Protein AF-B4GJB5-F1 (afdb_monomer)

Foldseek 3Di:
DDDDDDDQLVRDDCVVQPDVQNVVVNVCNVVDDVLWKDKDKDKDWDWDFDDDDDPDPIDIDIDIDMDMDIGTDDPVVNVVVVVVCCVVPVPPPCPVCPQEAEEEEEEEALVVVVDPCLLVQLLVLVCVVCVVQVHRCCPPPVPVNVLSVCVSVVVDSDDAKDWDFDQRPVVRHTHIYIYHYDYPPPDDPPPPDPPDTRYHYHYAHSSDPCRVVSVVVVVVVVVPDDDD

pLDDT: mean 73.67, std 15.98, range [34.19, 92.06]

InterPro domains:
  IPR038825 Apical junction component [PTHR21517] (3-200)
  IPR058586 Apical junction molecule ajm1, alpha/beta domain [PF26649] (4-51)
  IPR060583 Apical junction component 1, C-terminal domain [PF27982] (104-207)

Structure (mmCIF, N/CA/C/O backbone):
data_AF-B4GJB5-F1
#
_entry.id   AF-B4GJB5-F1
#
loop_
_atom_site.group_PDB
_atom_site.id
_atom_site.type_symbol
_atom_site.label_atom_id
_atom_site.label_alt_id
_atom_site.label_comp_id
_atom_site.label_asym_id
_atom_site.label_entity_id
_atom_site.label_seq_id
_atom_site.pdbx_PDB_ins_code
_atom_site.Cartn_x
_atom_site.Cartn_y
_atom_site.Cartn_z
_atom_site.occupancy
_atom_site.B_iso_or_equiv
_atom_site.auth_seq_id
_atom_site.auth_comp_id
_atom_site.auth_asym_id
_atom_site.auth_atom_id
_atom_site.pdbx_PDB_model_num
ATOM 1 N N . MET A 1 1 ? 13.549 -12.032 -24.744 1.00 45.88 1 MET A N 1
ATOM 2 C CA . MET A 1 1 ? 12.388 -11.566 -25.535 1.00 45.88 1 MET A CA 1
ATOM 3 C C . MET A 1 1 ? 11.584 -10.628 -24.651 1.00 45.88 1 MET A C 1
ATOM 5 O O . MET A 1 1 ? 11.277 -11.032 -23.544 1.00 45.88 1 MET A O 1
ATOM 9 N N . GLY A 1 2 ? 11.350 -9.400 -25.132 1.00 59.06 2 GLY A N 1
ATOM 10 C CA . GLY A 1 2 ? 10.555 -8.295 -24.560 1.00 59.06 2 GLY A CA 1
ATOM 11 C C . GLY A 1 2 ? 10.033 -8.418 -23.128 1.00 59.06 2 GLY A C 1
ATOM 12 O O . GLY A 1 2 ? 8.858 -8.713 -22.940 1.00 59.06 2 GLY A O 1
ATOM 13 N N . GLU A 1 3 ? 10.876 -8.130 -22.139 1.00 65.50 3 GLU A N 1
ATOM 14 C CA . GLU A 1 3 ? 10.430 -7.920 -20.760 1.00 65.50 3 GLU A CA 1
ATOM 15 C C . GLU A 1 3 ? 9.939 -6.475 -20.607 1.00 65.50 3 GLU A C 1
ATOM 17 O O . GLU A 1 3 ? 10.595 -5.537 -21.065 1.00 65.50 3 GLU A O 1
ATOM 22 N N . ALA A 1 4 ? 8.759 -6.292 -20.015 1.00 73.31 4 ALA A N 1
ATOM 23 C CA . ALA A 1 4 ? 8.221 -4.964 -19.756 1.00 73.31 4 ALA A CA 1
ATOM 24 C C . ALA A 1 4 ? 8.960 -4.341 -18.565 1.00 73.31 4 ALA A C 1
ATOM 26 O O . ALA A 1 4 ? 8.890 -4.860 -17.453 1.00 73.31 4 ALA A O 1
ATOM 27 N N . SER A 1 5 ? 9.643 -3.221 -18.793 1.00 78.25 5 SER A N 1
ATOM 28 C CA . SER A 1 5 ? 10.306 -2.451 -17.744 1.00 78.25 5 SER A CA 1
ATOM 29 C C . SER A 1 5 ? 9.554 -1.150 -17.465 1.00 78.25 5 SER A C 1
ATOM 31 O O . SER A 1 5 ? 9.039 -0.491 -18.370 1.00 78.25 5 SER A O 1
ATOM 33 N N . TYR A 1 6 ? 9.481 -0.781 -16.187 1.00 81.88 6 TYR A N 1
ATOM 34 C CA . TYR A 1 6 ? 8.919 0.493 -15.750 1.00 81.88 6 TYR A CA 1
ATOM 35 C C . TYR A 1 6 ? 10.065 1.444 -15.428 1.00 81.88 6 TYR A C 1
ATOM 37 O O . TYR A 1 6 ? 10.924 1.131 -14.608 1.00 81.88 6 TYR A O 1
ATOM 45 N N . VAL A 1 7 ? 10.069 2.603 -16.077 1.00 80.38 7 VAL A N 1
ATOM 46 C CA . VAL A 1 7 ? 11.123 3.613 -15.949 1.00 80.38 7 VAL A CA 1
ATOM 47 C C . VAL A 1 7 ? 10.469 4.929 -15.556 1.00 80.38 7 VAL A C 1
ATOM 49 O O . VAL A 1 7 ? 9.401 5.274 -16.071 1.00 80.38 7 VAL A O 1
ATOM 52 N N . ARG A 1 8 ? 11.072 5.670 -14.620 1.00 81.56 8 ARG A N 1
ATOM 53 C CA . ARG A 1 8 ? 10.575 7.008 -14.292 1.00 81.56 8 ARG A CA 1
ATOM 54 C C . ARG A 1 8 ? 10.970 7.956 -15.418 1.00 81.56 8 ARG A C 1
ATOM 56 O O . ARG A 1 8 ? 12.064 7.861 -15.957 1.00 81.56 8 ARG A O 1
ATOM 63 N N . TRP A 1 9 ? 10.114 8.920 -15.738 1.00 76.19 9 TRP A N 1
ATOM 64 C CA . TRP A 1 9 ? 10.410 9.879 -16.806 1.00 76.19 9 TRP A CA 1
ATOM 65 C C . TRP A 1 9 ? 11.739 10.661 -16.638 1.00 76.19 9 TRP A C 1
ATOM 67 O O . TRP A 1 9 ? 12.340 10.955 -17.668 1.00 76.19 9 TRP A O 1
ATOM 77 N N . PRO A 1 10 ? 12.256 10.967 -15.421 1.00 79.81 10 PRO A N 1
ATOM 78 C CA . PRO A 1 10 ? 13.573 11.598 -15.269 1.00 79.81 10 PRO A CA 1
ATOM 79 C C . PRO A 1 10 ? 14.741 10.685 -15.658 1.00 79.81 10 PRO A C 1
ATOM 81 O O . PRO A 1 10 ? 15.824 11.180 -15.946 1.00 79.81 10 PRO A O 1
ATOM 84 N N . ASP A 1 11 ? 14.514 9.371 -15.675 1.00 82.81 11 ASP A N 1
ATOM 85 C CA . ASP A 1 11 ? 15.523 8.356 -15.982 1.00 82.81 11 ASP A CA 1
ATOM 86 C C . ASP A 1 11 ? 15.547 8.010 -17.487 1.00 82.81 11 ASP A C 1
ATOM 88 O O . ASP A 1 11 ? 16.294 7.134 -17.922 1.00 82.81 11 ASP A O 1
ATOM 92 N N . LEU A 1 12 ? 14.723 8.680 -18.307 1.00 79.25 12 LEU A N 1
ATOM 93 C CA . LEU A 1 12 ? 14.733 8.525 -19.761 1.00 79.25 12 LEU A CA 1
ATOM 94 C C . LEU A 1 12 ? 16.043 9.069 -20.336 1.00 79.25 12 LEU A C 1
ATOM 96 O O . LEU A 1 12 ? 16.414 10.209 -20.071 1.00 79.25 12 LEU A O 1
ATOM 100 N N . MET A 1 13 ? 16.716 8.277 -21.171 1.00 79.31 13 MET A N 1
ATOM 101 C CA . MET A 1 13 ? 18.002 8.643 -21.765 1.00 79.31 13 MET A CA 1
ATOM 102 C C . MET A 1 13 ? 17.812 9.254 -23.167 1.00 79.31 13 MET A C 1
ATOM 104 O O . MET A 1 13 ? 17.554 8.520 -24.123 1.00 79.31 13 MET A O 1
ATOM 108 N N . PRO A 1 14 ? 17.994 10.580 -23.355 1.00 76.38 14 PRO A N 1
ATOM 109 C CA . PRO A 1 14 ? 17.770 11.231 -24.652 1.00 76.38 14 PRO A CA 1
ATOM 110 C C . PRO A 1 14 ? 18.690 10.699 -25.757 1.00 76.38 14 PRO A C 1
ATOM 112 O O . PRO A 1 14 ? 18.296 10.636 -26.921 1.00 76.38 14 PRO A O 1
ATOM 115 N N . ALA A 1 15 ? 19.911 10.299 -25.382 1.00 75.00 15 ALA A N 1
ATOM 116 C CA . ALA A 1 15 ? 20.924 9.774 -26.294 1.00 75.00 15 ALA A CA 1
ATOM 117 C C . ALA A 1 15 ? 20.510 8.447 -26.955 1.00 75.00 15 ALA A C 1
ATOM 119 O O . ALA A 1 15 ? 20.916 8.178 -28.081 1.00 75.00 15 ALA A O 1
ATOM 120 N N . GLU A 1 16 ? 19.684 7.642 -26.283 1.00 74.75 16 GLU A N 1
ATOM 121 C CA . GLU A 1 16 ? 19.212 6.353 -26.804 1.00 74.75 16 GLU A CA 1
ATOM 122 C C . GLU A 1 16 ? 17.897 6.483 -27.584 1.00 74.75 16 GLU A C 1
ATOM 124 O O . GLU A 1 16 ? 17.607 5.682 -28.468 1.00 74.75 16 GLU A O 1
ATOM 129 N N . MET A 1 17 ? 17.091 7.498 -27.264 1.00 75.31 17 MET A N 1
ATOM 130 C CA . MET A 1 17 ? 15.732 7.661 -27.790 1.00 75.31 17 MET A CA 1
ATOM 131 C C . MET A 1 17 ? 15.647 8.577 -29.014 1.00 75.31 17 MET A C 1
ATOM 133 O O . MET A 1 17 ? 14.694 8.481 -29.788 1.00 75.31 17 MET A O 1
ATOM 137 N N . GLY A 1 18 ? 16.622 9.472 -29.179 1.00 80.75 18 GLY A N 1
ATOM 138 C CA . GLY A 1 18 ? 16.557 10.569 -30.139 1.00 80.75 18 GLY A CA 1
ATOM 139 C C . GLY A 1 18 ? 15.766 11.769 -29.603 1.00 80.75 18 GLY A C 1
ATOM 140 O O . GLY A 1 18 ? 14.824 11.635 -28.820 1.00 80.75 18 GLY A O 1
ATOM 141 N N . LEU A 1 19 ? 16.160 12.971 -30.033 1.00 80.38 19 LEU A N 1
ATOM 142 C CA . LEU A 1 19 ? 15.690 14.241 -29.462 1.00 80.38 19 LEU A CA 1
ATOM 143 C C . LEU A 1 19 ? 14.183 14.482 -29.651 1.00 80.38 19 LEU A C 1
ATOM 145 O O . LEU A 1 19 ? 13.518 14.984 -28.743 1.00 80.38 19 LEU A O 1
ATOM 149 N N . GLU A 1 20 ? 13.647 14.124 -30.819 1.00 82.38 20 GLU A N 1
ATOM 150 C CA . GLU A 1 20 ? 12.232 14.319 -31.162 1.00 82.38 20 GLU A CA 1
ATOM 151 C C . GLU A 1 20 ? 11.322 13.448 -30.292 1.00 82.38 20 GLU A C 1
ATOM 153 O O . GLU A 1 20 ? 10.408 13.952 -29.638 1.00 82.38 20 GLU A O 1
ATOM 158 N N . LEU A 1 21 ? 11.627 12.150 -30.214 1.00 82.81 21 LEU A N 1
ATOM 159 C CA . LEU A 1 21 ? 10.844 11.196 -29.437 1.00 82.81 21 LEU A CA 1
ATOM 160 C C . LEU A 1 21 ? 10.991 11.425 -27.931 1.00 82.81 21 LEU A C 1
ATOM 162 O O . LEU A 1 21 ? 10.017 11.289 -27.195 1.0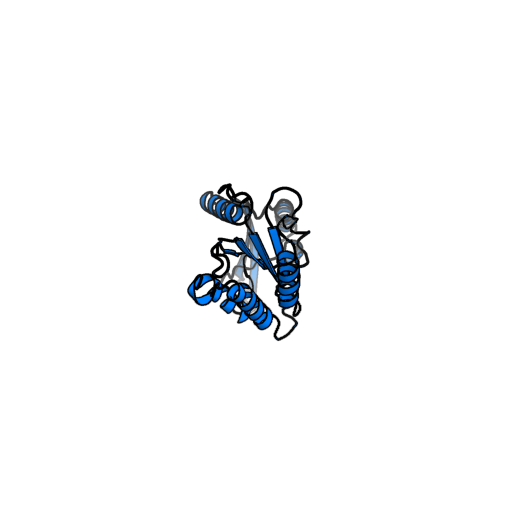0 82.81 21 LEU A O 1
ATOM 166 N N . TYR A 1 22 ? 12.185 11.812 -27.473 1.00 84.38 22 TYR A N 1
ATOM 167 C CA . TYR A 1 22 ? 12.403 12.214 -26.086 1.00 84.38 22 TYR A CA 1
ATOM 168 C C . TYR A 1 22 ? 11.530 13.418 -25.717 1.00 84.38 22 TYR A C 1
ATOM 170 O O . TYR A 1 22 ? 10.857 13.397 -24.691 1.00 84.38 22 TYR A O 1
ATOM 178 N N . SER A 1 23 ? 11.486 14.443 -26.572 1.00 84.44 23 SER A N 1
ATOM 179 C CA . SER A 1 23 ? 10.694 15.655 -26.334 1.00 84.44 23 SER A CA 1
ATOM 180 C C . SER A 1 23 ? 9.188 15.369 -26.332 1.00 84.44 23 SER A C 1
ATOM 182 O O . SER A 1 23 ? 8.458 15.878 -25.478 1.00 84.44 23 SER A O 1
ATOM 184 N N . GLU A 1 24 ? 8.714 14.517 -27.247 1.00 85.88 24 GLU A N 1
ATOM 185 C CA . GLU A 1 24 ? 7.321 14.063 -27.284 1.00 85.88 24 GLU A CA 1
ATOM 186 C C . GLU A 1 24 ? 6.960 13.244 -26.036 1.00 85.88 24 GLU A C 1
ATOM 188 O O . GLU A 1 24 ? 5.968 13.541 -25.365 1.00 85.88 24 GLU A O 1
ATOM 193 N N . LEU A 1 25 ? 7.785 12.258 -25.672 1.00 85.44 25 LEU A N 1
ATOM 194 C CA . LEU A 1 25 ? 7.539 11.419 -24.502 1.00 85.44 25 LEU A CA 1
ATOM 195 C C . LEU A 1 25 ? 7.617 12.221 -23.202 1.00 85.44 25 LEU A C 1
ATOM 197 O O . LEU A 1 25 ? 6.791 12.008 -22.315 1.00 85.44 25 LEU A O 1
ATOM 201 N N . LEU A 1 26 ? 8.552 13.166 -23.091 1.00 85.88 26 LEU A N 1
ATOM 202 C CA . LEU A 1 26 ? 8.678 14.052 -21.937 1.00 85.88 26 LEU A CA 1
ATOM 203 C C . LEU A 1 26 ? 7.419 14.905 -21.769 1.00 85.88 26 LEU A C 1
ATOM 205 O O . LEU A 1 26 ? 6.852 14.941 -20.680 1.00 85.88 26 LEU A O 1
ATOM 209 N N . LYS A 1 27 ? 6.922 15.516 -22.852 1.00 85.56 27 LYS A N 1
ATOM 210 C CA . LYS A 1 27 ? 5.666 16.281 -22.838 1.00 85.56 27 LYS A CA 1
ATOM 211 C C . LYS A 1 27 ? 4.470 15.418 -22.428 1.00 85.56 27 LYS A C 1
ATOM 213 O O . LYS A 1 27 ? 3.636 15.833 -21.628 1.00 85.56 27 LYS A O 1
ATOM 218 N N . LEU A 1 28 ? 4.374 14.201 -22.960 1.00 84.62 28 LEU A N 1
ATOM 219 C CA . LEU A 1 28 ? 3.303 13.279 -22.585 1.00 84.62 28 LEU A CA 1
ATOM 220 C C . LEU A 1 28 ? 3.412 12.846 -21.116 1.00 84.62 28 LEU A C 1
ATOM 222 O O . LEU A 1 28 ? 2.380 12.691 -20.462 1.00 84.62 28 LEU A O 1
ATOM 226 N N . SER A 1 29 ? 4.637 12.679 -20.612 1.00 83.44 29 SER A N 1
ATOM 227 C CA . SER A 1 29 ? 4.937 12.264 -19.238 1.00 83.44 29 SER A CA 1
ATOM 228 C C . SER A 1 29 ? 4.646 13.361 -18.215 1.00 83.44 29 SER A C 1
ATOM 230 O O . SER A 1 29 ? 4.176 13.055 -17.124 1.00 83.44 29 SER A O 1
ATOM 232 N N . THR A 1 30 ? 4.866 14.635 -18.549 1.00 81.88 30 THR A N 1
ATOM 233 C CA . THR A 1 30 ? 4.537 15.762 -17.656 1.00 81.88 30 THR A CA 1
ATOM 234 C C . THR A 1 30 ? 3.032 16.027 -17.579 1.00 81.88 30 THR A C 1
ATOM 236 O O . THR A 1 30 ? 2.528 16.423 -16.533 1.00 81.88 30 THR A O 1
ATOM 239 N N . GLU A 1 31 ? 2.284 15.739 -18.648 1.00 80.94 31 GLU A N 1
ATOM 240 C CA . GLU A 1 31 ? 0.812 15.788 -18.678 1.00 80.94 31 GLU A CA 1
ATOM 241 C C . GLU A 1 31 ? 0.147 14.456 -18.257 1.00 80.94 31 GLU A C 1
ATOM 243 O O . GLU A 1 31 ? -1.073 14.262 -18.416 1.00 80.94 31 GLU A O 1
ATOM 248 N N . TYR A 1 32 ? 0.941 13.497 -17.777 1.00 79.00 32 TYR A N 1
ATOM 249 C CA . TYR A 1 32 ? 0.488 12.145 -17.486 1.00 79.00 32 TYR A CA 1
ATOM 250 C C . TYR A 1 32 ? -0.422 12.108 -16.258 1.00 79.00 32 TYR A C 1
ATOM 252 O O . TYR A 1 32 ? -0.083 12.590 -15.181 1.00 79.00 32 TYR A O 1
ATOM 260 N N . LYS A 1 33 ? -1.592 11.484 -16.425 1.00 80.25 33 LYS A N 1
ATOM 261 C CA . LYS A 1 33 ? -2.536 11.200 -15.342 1.00 80.25 33 LYS A CA 1
ATOM 262 C C . LYS A 1 33 ? -2.662 9.681 -15.199 1.00 80.25 33 LYS A C 1
ATOM 264 O O . LYS A 1 33 ? -3.443 9.110 -15.970 1.00 80.25 33 LYS A O 1
ATOM 269 N N . PRO A 1 34 ? -1.931 9.043 -14.265 1.00 75.75 34 PRO A N 1
ATOM 270 C CA . PRO A 1 34 ? -1.896 7.580 -14.128 1.00 75.75 34 PRO A CA 1
ATOM 271 C C . PRO A 1 34 ? -3.280 6.973 -13.872 1.00 75.75 34 PRO A C 1
ATOM 273 O O . PRO A 1 34 ? -3.574 5.884 -14.340 1.00 75.75 34 PRO A O 1
ATOM 276 N N . GLU A 1 35 ? -4.156 7.744 -13.232 1.00 72.94 35 GLU A N 1
ATOM 277 C CA . GLU A 1 35 ? -5.572 7.452 -12.979 1.00 72.94 35 GLU A CA 1
ATOM 278 C C . GLU A 1 35 ? -6.401 7.175 -14.249 1.00 72.94 35 GLU A C 1
ATOM 280 O O . GLU A 1 35 ? -7.459 6.565 -14.192 1.00 72.94 35 GLU A O 1
ATOM 285 N N . SER A 1 36 ? -5.973 7.679 -15.413 1.00 75.25 36 SER A N 1
ATOM 286 C CA . SER A 1 36 ? -6.829 7.730 -16.614 1.00 75.25 36 SER A CA 1
ATOM 287 C C . SER A 1 36 ? -6.151 7.296 -17.908 1.00 75.25 36 SER A C 1
ATOM 289 O O . SER A 1 36 ? -6.817 7.056 -18.923 1.00 75.25 36 SER A O 1
ATOM 291 N N . LYS A 1 37 ? -4.820 7.253 -17.913 1.00 80.69 37 LYS A N 1
ATOM 292 C CA . LYS A 1 37 ? -4.008 7.084 -19.112 1.00 80.69 37 LYS A CA 1
ATOM 293 C C . LYS A 1 37 ? -2.847 6.154 -18.805 1.00 80.69 37 LYS A C 1
ATOM 295 O O . LYS A 1 37 ? -2.314 6.189 -17.707 1.00 80.69 37 LYS A O 1
ATOM 300 N N . MET A 1 38 ? -2.422 5.408 -19.814 1.00 84.12 38 MET A N 1
ATOM 301 C CA . MET A 1 38 ? -1.183 4.641 -19.824 1.00 84.12 38 MET A CA 1
ATOM 302 C C . MET A 1 38 ? -0.290 5.186 -20.938 1.00 84.12 38 MET A C 1
ATOM 304 O O . MET A 1 38 ? -0.761 5.427 -22.052 1.00 84.12 38 MET A O 1
ATOM 308 N N . LEU A 1 39 ? 0.988 5.400 -20.640 1.00 86.19 39 LEU A N 1
ATOM 309 C CA . LEU A 1 39 ? 1.998 5.703 -21.649 1.00 86.19 39 LEU A CA 1
ATOM 310 C C . LEU A 1 39 ? 2.820 4.452 -21.911 1.00 86.19 39 LEU A C 1
ATOM 312 O O . LEU A 1 39 ? 3.300 3.819 -20.976 1.00 86.19 39 LEU A O 1
ATOM 316 N N . ILE A 1 40 ? 2.966 4.106 -23.184 1.00 87.50 40 ILE A N 1
ATOM 317 C CA . ILE A 1 40 ? 3.785 2.982 -23.622 1.00 87.50 40 ILE A CA 1
ATOM 318 C C . ILE A 1 40 ? 4.864 3.524 -24.540 1.00 87.50 40 ILE A C 1
ATOM 320 O O . ILE A 1 40 ? 4.569 4.246 -25.488 1.00 87.50 40 ILE A O 1
ATOM 324 N N . TYR A 1 41 ? 6.105 3.148 -24.263 1.00 87.06 41 TYR A N 1
ATOM 325 C CA . TYR A 1 41 ? 7.237 3.327 -25.155 1.00 87.06 41 TYR A CA 1
ATOM 326 C C . TYR A 1 41 ? 7.685 1.947 -25.631 1.00 87.06 41 TYR A C 1
ATOM 328 O O . TYR A 1 41 ? 7.931 1.058 -24.819 1.00 87.06 41 TYR A O 1
ATOM 336 N N . VAL A 1 42 ? 7.757 1.760 -26.944 1.00 86.62 42 VAL A N 1
ATOM 337 C CA . VAL A 1 42 ? 8.205 0.516 -27.572 1.00 86.62 42 VAL A CA 1
ATOM 338 C C . VAL A 1 42 ? 9.430 0.829 -28.405 1.00 86.62 42 VAL A C 1
ATOM 340 O O . VAL A 1 42 ? 9.393 1.734 -29.237 1.00 86.62 42 VAL A O 1
ATOM 343 N N . ALA A 1 43 ? 10.494 0.058 -28.211 1.00 84.94 43 ALA A N 1
ATOM 344 C CA . ALA A 1 43 ? 11.701 0.125 -29.017 1.00 84.94 43 ALA A CA 1
ATOM 345 C C . ALA A 1 43 ? 12.043 -1.263 -29.557 1.00 84.94 43 ALA A C 1
ATOM 347 O O . ALA A 1 43 ? 12.022 -2.256 -28.831 1.00 84.94 43 ALA A O 1
ATOM 348 N N . ILE A 1 44 ? 12.349 -1.322 -30.847 1.00 85.00 44 ILE A N 1
ATOM 349 C CA . ILE A 1 44 ? 12.714 -2.532 -31.569 1.00 85.00 44 ILE A CA 1
ATOM 350 C C . ILE A 1 44 ? 14.103 -2.300 -32.145 1.00 85.00 44 ILE A C 1
ATOM 352 O O . ILE A 1 44 ? 14.309 -1.384 -32.938 1.00 85.00 44 ILE A O 1
ATOM 356 N N . CYS A 1 45 ? 15.061 -3.126 -31.737 1.00 84.88 45 CYS A N 1
ATOM 357 C CA . CYS A 1 45 ? 16.390 -3.132 -32.332 1.00 84.88 45 CYS A CA 1
ATOM 358 C C . CYS A 1 45 ? 16.388 -4.114 -33.505 1.00 84.88 45 CYS A C 1
ATOM 360 O O . CYS A 1 45 ? 16.301 -5.326 -33.310 1.00 84.88 45 CYS A O 1
ATOM 362 N N . VAL A 1 46 ? 16.440 -3.579 -34.720 1.00 86.50 46 VAL A N 1
ATOM 363 C CA . VAL A 1 46 ? 16.580 -4.347 -35.954 1.00 86.50 46 VAL A CA 1
ATOM 364 C C . VAL A 1 46 ? 18.066 -4.560 -36.195 1.00 86.50 46 VAL A C 1
ATOM 366 O O . VAL A 1 46 ? 18.833 -3.602 -36.265 1.00 86.50 46 VAL A O 1
ATOM 369 N N . VAL A 1 47 ? 18.478 -5.819 -36.301 1.00 86.00 47 VAL A N 1
ATOM 370 C CA . VAL A 1 47 ? 19.857 -6.180 -36.632 1.00 86.00 47 VAL A CA 1
ATOM 371 C C . VAL A 1 47 ? 19.871 -6.686 -38.066 1.00 86.00 47 VAL A C 1
ATOM 373 O O . VAL A 1 47 ? 19.175 -7.652 -38.374 1.00 86.00 47 VAL A O 1
ATOM 376 N N . SER A 1 48 ? 20.639 -6.038 -38.936 1.00 81.31 48 SER A N 1
ATOM 377 C CA . SER A 1 48 ? 20.805 -6.443 -40.330 1.00 81.31 48 SER A CA 1
ATOM 378 C C . SER A 1 48 ? 22.237 -6.874 -40.602 1.00 81.31 48 SER A C 1
ATOM 380 O O . SER A 1 48 ? 23.200 -6.206 -40.218 1.00 81.31 48 SER A O 1
ATOM 382 N N . GLU A 1 49 ? 22.371 -8.002 -41.287 1.00 81.56 49 GLU A N 1
ATOM 383 C CA . GLU A 1 49 ? 23.642 -8.448 -41.833 1.00 81.56 49 GLU A CA 1
ATOM 384 C C . GLU A 1 49 ? 23.911 -7.690 -43.135 1.00 81.56 49 GLU A C 1
ATOM 386 O O . GLU A 1 49 ? 23.166 -7.822 -44.106 1.00 81.56 49 GLU A O 1
ATOM 391 N N . ALA A 1 50 ? 24.958 -6.871 -43.158 1.00 72.38 50 ALA A N 1
ATOM 392 C CA . ALA A 1 50 ? 25.439 -6.247 -44.377 1.00 72.38 50 ALA A CA 1
ATOM 393 C C . ALA A 1 50 ? 26.575 -7.111 -44.954 1.00 72.38 50 ALA A C 1
ATOM 395 O O . ALA A 1 50 ? 27.565 -7.359 -44.249 1.00 72.38 50 ALA A O 1
ATOM 396 N N . PRO A 1 51 ? 26.477 -7.567 -46.218 1.00 68.62 51 PRO A N 1
ATOM 397 C CA . PRO A 1 51 ? 27.539 -8.349 -46.832 1.00 68.62 51 PRO A CA 1
ATOM 398 C C . PRO A 1 51 ? 28.819 -7.511 -46.904 1.00 68.62 51 PRO A C 1
ATOM 400 O O . PRO A 1 51 ? 28.834 -6.402 -47.444 1.00 68.62 51 PRO A O 1
ATOM 403 N N . GLY A 1 52 ? 29.906 -8.039 -46.341 1.00 66.50 52 GLY A N 1
ATOM 404 C CA . GLY A 1 52 ? 31.232 -7.461 -46.520 1.00 66.50 52 GLY A CA 1
ATOM 405 C C . GLY A 1 52 ? 31.656 -7.584 -47.985 1.00 66.50 52 GLY A C 1
ATOM 406 O O . GLY A 1 52 ? 31.481 -8.630 -48.604 1.00 66.50 52 GLY A O 1
ATOM 407 N N . MET A 1 53 ? 32.221 -6.526 -48.566 1.00 65.19 53 MET A N 1
ATOM 408 C CA . MET A 1 53 ? 32.904 -6.635 -49.860 1.00 65.19 53 MET A CA 1
ATOM 409 C C . MET A 1 53 ? 34.174 -7.490 -49.686 1.00 65.19 53 MET A C 1
ATOM 411 O O . MET A 1 53 ? 35.079 -7.111 -48.943 1.00 65.19 53 MET A O 1
ATOM 415 N N . GLY A 1 54 ? 34.265 -8.628 -50.380 1.00 71.12 54 GLY A N 1
ATOM 416 C CA . GLY A 1 54 ? 35.462 -9.484 -50.401 1.00 71.12 54 GLY A CA 1
ATOM 417 C C . GLY A 1 54 ? 35.641 -10.368 -49.155 1.00 71.12 54 GLY A C 1
ATOM 418 O O . GLY A 1 54 ? 34.674 -10.899 -48.627 1.00 71.12 54 GLY A O 1
ATOM 419 N N . GLN A 1 55 ? 36.883 -10.547 -48.682 1.00 69.25 55 GLN A N 1
ATOM 420 C CA . GLN A 1 55 ? 37.222 -11.330 -47.470 1.00 69.25 55 GLN A CA 1
ATOM 421 C C . GLN A 1 55 ? 36.949 -10.574 -46.150 1.00 69.25 55 GLN A C 1
ATOM 423 O O . GLN A 1 55 ? 37.435 -10.970 -45.090 1.00 69.25 55 GLN A O 1
ATOM 428 N N . ALA A 1 56 ? 36.225 -9.454 -46.202 1.00 66.38 56 ALA A N 1
ATOM 429 C CA . ALA A 1 56 ? 35.942 -8.652 -45.023 1.00 66.38 56 ALA A CA 1
ATOM 430 C C . ALA A 1 56 ? 34.942 -9.371 -44.097 1.00 66.38 56 ALA A C 1
ATOM 432 O O . ALA A 1 56 ? 33.973 -9.961 -44.583 1.00 66.38 56 ALA A O 1
ATOM 433 N N . PRO A 1 57 ? 35.145 -9.318 -42.769 1.00 72.00 57 PRO A N 1
ATOM 434 C CA . PRO A 1 57 ? 34.224 -9.922 -41.819 1.00 72.00 57 PRO A CA 1
ATOM 435 C C . PRO A 1 57 ? 32.822 -9.316 -41.946 1.00 72.00 57 PRO A C 1
ATOM 437 O O . PRO A 1 57 ? 32.660 -8.128 -42.234 1.00 72.00 57 PRO A O 1
ATOM 440 N N . VAL A 1 58 ? 31.818 -10.160 -41.709 1.00 75.50 58 VAL A N 1
ATOM 441 C CA . VAL A 1 58 ? 30.394 -9.812 -41.740 1.00 75.50 58 VAL A CA 1
ATOM 442 C C . VAL A 1 58 ? 30.128 -8.579 -40.875 1.00 75.50 58 VAL A C 1
ATOM 444 O O . VAL A 1 58 ? 30.450 -8.562 -39.683 1.00 75.50 58 VAL A O 1
ATOM 447 N N . ARG A 1 59 ? 29.538 -7.538 -41.472 1.00 75.06 59 ARG A N 1
ATOM 448 C CA . ARG A 1 59 ? 29.210 -6.299 -40.768 1.00 75.06 59 ARG A CA 1
ATOM 449 C C . ARG A 1 59 ? 27.766 -6.365 -40.293 1.00 75.06 59 ARG A C 1
ATOM 451 O O . ARG A 1 59 ? 26.843 -6.441 -41.093 1.00 75.06 59 ARG A O 1
ATOM 458 N N . TRP A 1 60 ? 27.581 -6.291 -38.983 1.00 78.12 60 TRP A N 1
ATOM 459 C CA . TRP A 1 60 ? 26.262 -6.233 -38.364 1.00 78.12 60 TRP A CA 1
ATOM 460 C C . TRP A 1 60 ? 25.882 -4.779 -38.124 1.00 78.12 60 TRP A C 1
ATOM 462 O O . TRP A 1 60 ? 26.546 -4.075 -37.361 1.00 78.12 60 TRP A O 1
ATOM 472 N N . GLU A 1 61 ? 24.824 -4.324 -38.777 1.00 79.69 61 GLU A N 1
ATOM 473 C CA . GLU A 1 61 ? 24.230 -3.019 -38.528 1.00 79.69 61 GLU A CA 1
ATOM 474 C C . GLU A 1 61 ? 23.069 -3.164 -37.545 1.00 79.69 61 GLU A C 1
ATOM 476 O O . GLU A 1 61 ? 22.322 -4.142 -37.574 1.00 79.69 61 GLU A O 1
ATOM 481 N N . ARG A 1 62 ? 22.954 -2.207 -36.622 1.00 81.38 62 ARG A N 1
ATOM 482 C CA . ARG A 1 62 ? 21.885 -2.164 -35.627 1.00 81.38 62 ARG A CA 1
ATOM 483 C C . ARG A 1 62 ? 21.124 -0.867 -35.805 1.00 81.38 62 ARG A C 1
ATOM 485 O O . ARG A 1 62 ? 21.687 0.206 -35.608 1.00 81.38 62 ARG A O 1
ATOM 492 N N . GLN A 1 63 ? 19.849 -0.979 -36.136 1.00 81.69 63 GLN A N 1
ATOM 493 C CA . GLN A 1 63 ? 18.944 0.147 -36.265 1.00 81.69 63 GLN A CA 1
ATOM 494 C C . GLN A 1 63 ? 17.877 0.063 -35.177 1.00 81.69 63 GLN A C 1
ATOM 496 O O . GLN A 1 63 ? 17.137 -0.914 -35.088 1.00 81.69 63 GLN A O 1
ATOM 501 N N . LEU A 1 64 ? 17.774 1.105 -34.355 1.00 80.06 64 LEU A N 1
ATOM 502 C CA . LEU A 1 64 ? 16.705 1.217 -33.371 1.00 80.06 64 LEU A CA 1
ATOM 503 C C . LEU A 1 64 ? 15.491 1.903 -34.001 1.00 80.06 64 LEU A C 1
ATOM 505 O O . LEU A 1 64 ? 15.605 2.985 -34.575 1.00 80.06 64 LEU A O 1
ATOM 509 N N . VAL A 1 65 ? 14.321 1.286 -33.868 1.00 85.00 65 VAL A N 1
ATOM 510 C CA . VAL A 1 65 ? 13.037 1.870 -34.256 1.00 85.00 65 VAL A CA 1
ATOM 511 C C . VAL A 1 65 ? 12.162 1.946 -33.020 1.00 85.00 65 VAL A C 1
ATOM 513 O O . VAL A 1 65 ? 11.846 0.923 -32.417 1.00 85.00 65 VAL A O 1
ATOM 516 N N . SER A 1 66 ? 11.756 3.152 -32.639 1.00 86.25 66 SER A N 1
ATOM 517 C CA . SER A 1 66 ? 10.979 3.375 -31.424 1.00 86.25 66 SER A CA 1
ATOM 518 C C . SER A 1 66 ? 9.741 4.238 -31.659 1.00 86.25 66 SER A C 1
ATOM 520 O O . SER A 1 66 ? 9.689 5.086 -32.556 1.00 86.25 66 SER A O 1
ATOM 522 N N . ARG A 1 67 ? 8.694 3.976 -30.871 1.00 88.44 67 ARG A N 1
ATOM 523 C CA . ARG A 1 67 ? 7.415 4.695 -30.882 1.00 88.44 67 ARG A CA 1
ATOM 524 C C . ARG A 1 67 ? 6.870 4.812 -29.470 1.00 88.44 67 ARG A C 1
ATOM 526 O O . ARG A 1 67 ? 7.050 3.908 -28.657 1.00 88.44 67 ARG A O 1
ATOM 533 N N . CYS A 1 68 ? 6.162 5.904 -29.203 1.00 87.25 68 CYS A N 1
ATOM 534 C CA . CYS A 1 68 ? 5.386 6.047 -27.983 1.00 87.25 68 CYS A CA 1
ATOM 535 C C . CYS A 1 68 ? 3.888 6.140 -28.291 1.00 87.25 68 CYS A C 1
ATOM 537 O O . CYS A 1 68 ? 3.483 6.550 -29.378 1.00 87.25 68 CYS A O 1
ATOM 539 N N . ALA A 1 69 ? 3.060 5.720 -27.340 1.00 87.31 69 ALA A N 1
ATOM 540 C CA . ALA A 1 69 ? 1.613 5.788 -27.436 1.00 87.31 69 ALA A CA 1
ATOM 541 C C . ALA A 1 69 ? 1.010 6.198 -26.094 1.00 87.31 69 ALA A C 1
ATOM 543 O O . ALA A 1 69 ? 1.401 5.701 -25.037 1.00 87.31 69 ALA A O 1
ATOM 544 N N . LYS A 1 70 ? 0.009 7.081 -26.154 1.00 87.50 70 LYS A N 1
ATOM 545 C CA . LYS A 1 70 ? -0.837 7.450 -25.018 1.00 87.50 70 LYS A CA 1
ATOM 546 C C . LYS A 1 70 ? -2.184 6.763 -25.155 1.00 87.50 70 LYS A C 1
ATOM 548 O O . LYS A 1 70 ? -2.993 7.130 -26.005 1.00 87.50 70 LYS A O 1
ATOM 553 N N . LEU A 1 71 ? -2.426 5.793 -24.290 1.00 86.12 71 LEU A N 1
ATOM 554 C CA . LEU A 1 71 ? -3.646 5.004 -24.258 1.00 86.12 71 LEU A CA 1
ATOM 555 C C . LEU A 1 71 ? -4.551 5.510 -23.139 1.00 86.12 71 LEU A C 1
ATOM 557 O O . LEU A 1 71 ? -4.080 5.890 -22.069 1.00 86.12 71 LEU A O 1
ATOM 561 N N . LYS A 1 72 ? -5.860 5.522 -23.383 1.00 85.38 72 LYS A N 1
ATOM 562 C CA . LYS A 1 72 ? -6.847 5.693 -22.313 1.00 85.38 72 LYS A CA 1
ATOM 563 C C . LYS A 1 72 ? -7.109 4.336 -21.678 1.00 85.38 72 LYS A C 1
ATOM 565 O O . LYS A 1 72 ? -7.179 3.336 -22.392 1.00 85.38 72 LYS A O 1
ATOM 570 N N . LEU A 1 73 ? -7.279 4.313 -20.362 1.00 81.44 73 LEU A N 1
ATOM 571 C CA . LEU A 1 73 ? -7.711 3.102 -19.676 1.00 81.44 73 LEU A CA 1
ATOM 572 C C . LEU A 1 73 ? -9.128 2.719 -20.124 1.00 81.44 73 LEU A C 1
ATOM 574 O O . LEU A 1 73 ? -9.958 3.579 -20.439 1.00 81.44 73 LEU A O 1
ATOM 578 N N . CYS A 1 74 ? -9.392 1.414 -20.190 1.00 82.38 74 CYS A N 1
ATOM 579 C CA . CYS A 1 74 ? -10.712 0.903 -20.541 1.00 82.38 74 CYS A CA 1
ATOM 580 C C . CYS A 1 74 ? -11.735 1.321 -19.480 1.00 82.38 74 CYS A C 1
ATOM 582 O O . CYS A 1 74 ? -11.413 1.382 -18.296 1.00 82.38 74 CYS A O 1
ATOM 584 N N . LYS A 1 75 ? -12.987 1.555 -19.892 1.00 79.94 75 LYS A N 1
ATOM 585 C CA . LYS A 1 75 ? -14.065 1.956 -18.971 1.00 79.94 75 LYS A CA 1
ATOM 586 C C . LYS A 1 75 ? -14.266 0.966 -17.819 1.00 79.94 75 LYS A C 1
ATOM 588 O O . LYS A 1 75 ? -14.599 1.395 -16.728 1.00 79.94 75 LYS A O 1
ATOM 593 N N . SER A 1 76 ? -14.039 -0.327 -18.054 1.00 79.50 76 SER A N 1
ATOM 594 C CA . SER A 1 76 ? -14.089 -1.366 -17.020 1.00 79.50 76 SER A CA 1
ATOM 595 C C . SER A 1 76 ? -13.014 -1.178 -15.951 1.00 79.50 76 SER A C 1
ATOM 597 O O . SER A 1 76 ? -13.328 -1.213 -14.772 1.00 79.50 76 SER A O 1
ATOM 599 N N . VAL A 1 77 ? -11.771 -0.910 -16.361 1.00 77.00 77 VAL A N 1
ATOM 600 C CA . VAL A 1 77 ? -10.648 -0.650 -15.446 1.00 77.00 77 VAL A CA 1
ATOM 601 C C . VAL A 1 77 ? -10.872 0.648 -14.679 1.00 77.00 77 VAL A C 1
ATOM 603 O O . VAL A 1 77 ? -10.613 0.703 -13.488 1.00 77.00 77 VAL A O 1
ATOM 606 N N . LEU A 1 78 ? -11.396 1.683 -15.341 1.00 77.62 78 LEU A N 1
ATOM 607 C CA . LEU A 1 78 ? -11.774 2.927 -14.668 1.00 77.62 78 LEU A CA 1
ATOM 608 C C . LEU A 1 78 ? -12.888 2.700 -13.645 1.00 77.62 78 LEU A C 1
ATOM 610 O O . LEU A 1 78 ? -12.766 3.193 -12.537 1.00 77.62 78 LEU A O 1
ATOM 614 N N . ALA A 1 79 ? -13.917 1.917 -13.977 1.00 78.38 79 ALA A N 1
ATOM 615 C CA . ALA A 1 79 ? -14.986 1.577 -13.041 1.00 78.38 79 ALA A CA 1
ATOM 616 C C . ALA A 1 79 ? -14.471 0.746 -11.855 1.00 78.38 79 ALA A C 1
ATOM 618 O O . ALA A 1 79 ? -14.912 0.933 -10.730 1.00 78.38 79 ALA A O 1
ATOM 619 N N . GLU A 1 80 ? -13.515 -0.154 -12.077 1.00 75.62 80 GLU A N 1
ATOM 620 C CA . GLU A 1 80 ? -12.888 -0.948 -11.017 1.00 75.62 80 GLU A CA 1
ATOM 621 C C . GLU A 1 80 ? -11.980 -0.093 -10.122 1.00 75.62 80 GLU A C 1
ATOM 623 O O . GLU A 1 80 ? -12.018 -0.231 -8.901 1.00 75.62 80 GLU A O 1
ATOM 628 N N . LEU A 1 81 ? -11.241 0.855 -10.709 1.00 70.44 81 LEU A N 1
ATOM 629 C CA . LEU A 1 81 ? -10.489 1.878 -9.981 1.00 70.44 81 LEU A CA 1
ATOM 630 C C . LEU A 1 81 ? -11.412 2.842 -9.235 1.00 70.44 81 LEU A C 1
ATOM 632 O O . LEU A 1 81 ? -11.064 3.248 -8.137 1.00 70.44 81 LEU A O 1
ATOM 636 N N . GLU A 1 82 ? -12.582 3.177 -9.781 1.00 71.69 82 GLU A N 1
ATOM 637 C CA . GLU A 1 82 ? -13.628 3.945 -9.100 1.00 71.69 82 GLU A CA 1
ATOM 638 C C . GLU A 1 82 ? -14.249 3.139 -7.963 1.00 71.69 82 GLU A C 1
ATOM 640 O O . GLU A 1 82 ? -14.496 3.710 -6.917 1.00 71.69 82 GLU A O 1
ATOM 645 N N . ILE A 1 83 ? -14.451 1.826 -8.102 1.00 71.00 83 ILE A N 1
ATOM 646 C CA . ILE A 1 83 ? -14.921 0.953 -7.015 1.00 71.00 83 ILE A CA 1
ATOM 647 C C . ILE A 1 83 ? -13.838 0.804 -5.941 1.00 71.00 83 ILE A C 1
ATOM 649 O O . ILE A 1 83 ? -14.148 0.841 -4.755 1.00 71.00 83 ILE A O 1
ATOM 653 N N . GLN A 1 84 ? -12.562 0.685 -6.317 1.00 64.69 84 GLN A N 1
ATOM 654 C CA . GLN A 1 84 ? -11.434 0.672 -5.379 1.00 64.69 84 GLN A CA 1
ATOM 655 C C . GLN A 1 84 ? -11.230 2.033 -4.711 1.00 64.69 84 GLN A C 1
ATOM 657 O O . GLN A 1 84 ? -10.976 2.087 -3.510 1.00 64.69 84 GLN A O 1
ATOM 662 N N . GLN A 1 85 ? -11.387 3.131 -5.450 1.00 60.72 85 GLN A N 1
ATOM 663 C CA . GLN A 1 85 ? -11.401 4.479 -4.898 1.00 60.72 85 GLN A CA 1
ATOM 664 C C . GLN A 1 85 ? -12.645 4.732 -4.082 1.00 60.72 85 GLN A C 1
ATOM 666 O O . GLN A 1 85 ? -12.518 5.433 -3.111 1.00 60.72 85 GLN A O 1
ATOM 671 N N . GLN A 1 86 ? -13.802 4.158 -4.376 1.00 56.59 86 GLN A N 1
ATOM 672 C CA . GLN A 1 86 ? -14.977 4.213 -3.509 1.00 56.59 86 GLN A CA 1
ATOM 673 C C . GLN A 1 86 ? -14.828 3.272 -2.318 1.00 56.59 86 GLN A C 1
ATOM 675 O O . GLN A 1 86 ? -15.469 3.498 -1.310 1.00 56.59 86 GLN A O 1
ATOM 680 N N . ALA A 1 87 ? -13.987 2.239 -2.384 1.00 54.75 87 ALA A N 1
ATOM 681 C CA . ALA A 1 87 ? -13.636 1.408 -1.238 1.00 54.75 87 ALA A CA 1
ATOM 682 C C . ALA A 1 87 ? -12.593 2.092 -0.331 1.00 54.75 87 ALA A C 1
ATOM 684 O O . ALA A 1 87 ? -12.643 1.918 0.884 1.00 54.75 87 ALA A O 1
ATOM 685 N N . MET A 1 88 ? -11.674 2.888 -0.898 1.00 46.94 88 MET A N 1
ATOM 686 C CA . MET A 1 88 ? -10.676 3.696 -0.172 1.00 46.94 88 MET A CA 1
ATOM 687 C C . MET A 1 88 ? -11.197 5.078 0.263 1.00 46.94 88 MET A C 1
ATOM 689 O O . MET A 1 88 ? -10.872 5.551 1.344 1.00 46.94 88 MET A O 1
ATOM 693 N N . GLN A 1 89 ? -12.001 5.714 -0.583 1.00 41.97 89 GLN A N 1
ATOM 694 C CA . GLN A 1 89 ? -12.868 6.873 -0.364 1.00 41.97 89 GLN A CA 1
ATOM 695 C C . GLN A 1 89 ? -14.301 6.364 -0.213 1.00 41.97 89 GLN A C 1
ATOM 697 O O . GLN A 1 89 ? -15.218 6.899 -0.831 1.00 41.97 89 GLN A O 1
ATOM 702 N N . GLN A 1 90 ? -14.533 5.355 0.627 1.00 36.03 90 GLN A N 1
ATOM 703 C CA . GLN A 1 90 ? -15.798 5.431 1.334 1.00 36.03 90 GLN A CA 1
ATOM 704 C C . GLN A 1 90 ? -15.647 6.704 2.182 1.00 36.03 90 GLN A C 1
ATOM 706 O O . GLN A 1 90 ? -14.892 6.669 3.158 1.00 36.03 90 GLN A O 1
ATOM 711 N N . PRO A 1 91 ? -16.358 7.828 1.914 1.00 38.41 91 PRO A N 1
ATOM 712 C CA . PRO A 1 91 ? -16.998 8.425 3.067 1.00 38.41 91 PRO A CA 1
ATOM 713 C C . PRO A 1 91 ? -17.751 7.245 3.661 1.00 38.41 91 PRO A C 1
ATOM 715 O O . PRO A 1 91 ? -18.418 6.552 2.886 1.00 38.41 91 PRO A O 1
ATOM 718 N N . LEU A 1 92 ? -17.519 6.947 4.948 1.00 42.28 92 LEU A N 1
ATOM 719 C CA . LEU A 1 92 ? -18.401 6.113 5.763 1.00 42.28 92 LEU A CA 1
ATOM 720 C C . LEU A 1 92 ? -19.726 6.037 5.032 1.00 42.28 92 LEU A C 1
ATOM 722 O O . LEU A 1 92 ? -20.406 7.069 4.952 1.00 42.28 92 LEU A O 1
ATOM 726 N N . ALA A 1 93 ? -20.010 4.914 4.351 1.00 35.75 93 ALA A N 1
ATOM 727 C CA . ALA A 1 93 ? -21.326 4.768 3.781 1.00 35.75 93 ALA A CA 1
ATOM 728 C C . ALA A 1 93 ? -22.221 5.144 4.945 1.00 35.75 93 ALA A C 1
ATOM 730 O O . ALA A 1 93 ? -22.012 4.653 6.060 1.00 35.75 93 ALA A O 1
ATOM 731 N N . VAL A 1 94 ? -23.122 6.091 4.715 1.00 39.34 94 VAL A N 1
ATOM 732 C CA . VAL A 1 94 ? -24.109 6.502 5.698 1.00 39.34 94 VAL A CA 1
ATOM 733 C C . VAL A 1 94 ? -25.084 5.323 5.872 1.00 39.34 94 VAL A C 1
ATOM 735 O O . VAL A 1 94 ? -26.291 5.477 5.797 1.00 39.34 94 VAL A O 1
ATOM 738 N N . VAL A 1 95 ? -24.585 4.097 6.109 1.00 35.66 95 VAL A N 1
ATOM 739 C CA . VAL A 1 95 ? -24.958 3.359 7.307 1.00 35.66 95 VAL A CA 1
ATOM 740 C C . VAL A 1 95 ? -24.963 4.435 8.363 1.00 35.66 95 VAL A C 1
ATOM 742 O O . VAL A 1 95 ? -23.902 4.951 8.704 1.00 35.66 95 VAL A O 1
ATOM 745 N N . ALA A 1 96 ? -26.159 4.900 8.719 1.00 38.06 96 ALA A N 1
ATOM 746 C CA . ALA A 1 96 ? -26.345 5.766 9.857 1.00 38.06 96 ALA A CA 1
ATOM 747 C C . ALA A 1 96 ? -25.495 5.148 10.958 1.00 38.06 96 ALA A C 1
ATOM 749 O O . ALA A 1 96 ? -25.838 4.082 11.465 1.00 38.06 96 ALA A O 1
ATOM 750 N N . VAL A 1 97 ? -24.313 5.729 11.183 1.00 39.25 97 VAL A N 1
ATOM 751 C CA . VAL A 1 97 ? -23.427 5.348 12.261 1.00 39.25 97 VAL A CA 1
ATOM 752 C C . VAL A 1 97 ? -24.330 5.601 13.445 1.00 39.25 97 VAL A C 1
ATOM 754 O O . VAL A 1 97 ? -24.714 6.763 13.621 1.00 39.25 97 VAL A O 1
ATOM 757 N N . PRO A 1 98 ? -24.815 4.554 14.141 1.00 41.66 98 PRO A N 1
ATOM 758 C CA . PRO A 1 98 ? -25.696 4.771 15.269 1.00 41.66 98 PRO A CA 1
ATOM 759 C C . PRO A 1 98 ? -24.999 5.810 16.130 1.00 41.66 98 PRO A C 1
ATOM 761 O O . PRO A 1 98 ? -23.790 5.673 16.356 1.00 41.66 98 PRO A O 1
ATOM 764 N N . GLU A 1 99 ? -25.703 6.889 16.479 1.00 46.75 99 GLU A N 1
ATOM 765 C CA . GLU A 1 99 ? -25.142 7.950 17.308 1.00 46.75 99 GLU A CA 1
ATOM 766 C C . GLU A 1 99 ? -24.386 7.266 18.461 1.00 46.75 99 GLU A C 1
ATOM 768 O O . GLU A 1 99 ? -25.015 6.570 19.259 1.00 46.75 99 GLU A O 1
ATOM 773 N N . ARG A 1 100 ? -23.043 7.412 18.493 1.00 58.78 100 ARG A N 1
ATOM 774 C CA . ARG A 1 100 ? -22.062 6.674 19.332 1.00 58.78 100 ARG A CA 1
ATOM 775 C C . ARG A 1 100 ? -21.509 5.358 18.752 1.00 58.78 100 ARG A C 1
ATOM 777 O O . ARG A 1 100 ? -21.603 4.314 19.394 1.00 58.78 100 ARG A O 1
ATOM 784 N N . THR A 1 101 ? -20.828 5.390 17.607 1.00 68.25 101 THR A N 1
ATOM 785 C CA . THR A 1 101 ? -19.985 4.247 17.197 1.00 68.25 101 THR A CA 1
ATOM 786 C C . THR A 1 101 ? -18.538 4.461 17.611 1.00 6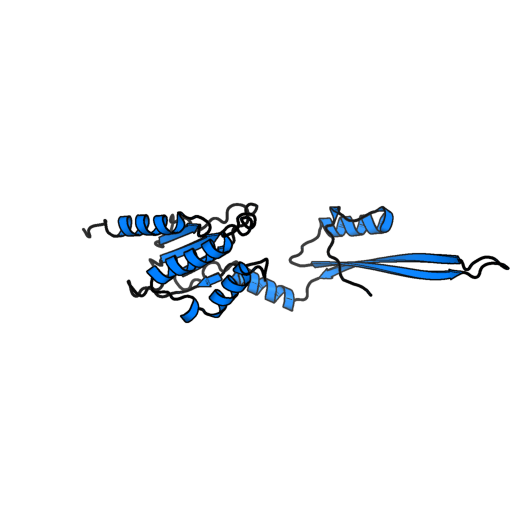8.25 101 THR A C 1
ATOM 788 O O . THR A 1 101 ? -17.956 5.525 17.395 1.00 68.25 101 THR A O 1
ATOM 791 N N . GLU A 1 102 ? -17.957 3.435 18.223 1.00 79.25 102 GLU A N 1
ATOM 792 C CA . GLU A 1 102 ? -16.542 3.402 18.567 1.00 79.25 102 GLU A CA 1
ATOM 793 C C . GLU A 1 102 ? -15.713 3.006 17.337 1.00 79.25 102 GLU A C 1
ATOM 795 O O . GLU A 1 102 ? -16.031 2.040 16.638 1.00 79.25 102 GLU A O 1
ATOM 800 N N . ILE A 1 103 ? -14.662 3.773 17.051 1.00 83.81 103 ILE A N 1
ATOM 801 C CA . ILE A 1 103 ? -13.775 3.586 15.904 1.00 83.81 103 ILE A CA 1
ATOM 802 C C . ILE A 1 103 ? -12.350 3.412 16.427 1.00 83.81 103 ILE A C 1
ATOM 804 O O . ILE A 1 103 ? -11.772 4.328 17.002 1.00 83.81 103 ILE A O 1
ATOM 808 N N . LEU A 1 104 ? -11.763 2.244 16.189 1.00 87.19 104 LEU A N 1
ATOM 809 C CA . LEU A 1 104 ? -10.392 1.903 16.544 1.00 87.19 104 LEU A CA 1
ATOM 810 C C . LEU A 1 104 ? -9.515 1.888 15.291 1.00 87.19 104 LEU A C 1
ATOM 812 O O . LEU A 1 104 ? -9.714 1.071 14.396 1.00 87.19 104 LEU A O 1
ATOM 816 N N . ILE A 1 105 ? -8.509 2.750 15.229 1.00 88.31 105 ILE A N 1
ATOM 817 C CA . ILE A 1 105 ? -7.598 2.855 14.091 1.00 88.31 105 ILE A CA 1
ATOM 818 C C . ILE A 1 105 ? -6.214 2.360 14.509 1.00 88.31 105 ILE A C 1
ATOM 820 O O . ILE A 1 105 ? -5.585 2.927 15.394 1.00 88.31 105 ILE A O 1
ATOM 824 N N . LEU A 1 106 ? -5.739 1.295 13.871 1.00 90.12 106 LEU A N 1
ATOM 825 C CA . LEU A 1 106 ? -4.443 0.662 14.092 1.00 90.12 106 LEU A CA 1
ATOM 826 C C . LEU A 1 106 ? -3.501 1.049 12.953 1.00 90.12 106 LEU A C 1
ATOM 828 O O . LEU A 1 106 ? -3.658 0.588 11.822 1.00 90.12 106 LEU A O 1
ATOM 832 N N . THR A 1 107 ? -2.525 1.903 13.240 1.00 88.69 107 THR A N 1
ATOM 833 C CA . THR A 1 107 ? -1.568 2.404 12.248 1.00 88.69 107 THR A CA 1
ATOM 834 C C . THR A 1 107 ? -0.192 1.786 12.434 1.00 88.69 107 THR A C 1
ATOM 836 O O . THR A 1 107 ? 0.225 1.579 13.567 1.00 88.69 107 THR A O 1
ATOM 839 N N . PHE A 1 108 ? 0.552 1.541 11.358 1.00 86.81 108 PHE A N 1
ATOM 840 C CA . PHE A 1 108 ? 1.968 1.164 11.448 1.00 86.81 108 PHE A CA 1
ATOM 841 C C . PHE A 1 108 ? 2.770 1.728 10.281 1.00 86.81 108 PHE A C 1
ATOM 843 O O . PHE A 1 108 ? 2.258 1.835 9.169 1.00 86.81 108 PHE A O 1
ATOM 850 N N . ASN A 1 109 ? 4.043 2.054 10.505 1.00 83.31 109 ASN A N 1
ATOM 851 C CA . ASN A 1 109 ? 4.919 2.519 9.434 1.00 83.31 109 ASN A CA 1
ATOM 852 C C . ASN A 1 109 ? 5.579 1.322 8.721 1.00 83.31 109 ASN A C 1
ATOM 854 O O . ASN A 1 109 ? 6.439 0.659 9.311 1.00 83.31 109 ASN A O 1
ATOM 858 N N . PRO A 1 110 ? 5.249 1.044 7.444 1.00 72.69 110 PRO A N 1
ATOM 859 C CA . PRO A 1 110 ? 5.855 -0.051 6.702 1.00 72.69 110 PRO A CA 1
ATOM 860 C C . PRO A 1 110 ? 7.309 0.232 6.313 1.00 72.69 110 PRO A C 1
ATOM 862 O O . PRO A 1 110 ? 7.953 -0.666 5.790 1.00 72.69 110 PRO A O 1
ATOM 865 N N . GLY A 1 111 ? 7.826 1.448 6.517 1.00 66.25 111 GLY A N 1
ATOM 866 C CA . GLY A 1 111 ? 9.221 1.851 6.321 1.00 66.25 111 GLY A CA 1
ATOM 867 C C . GLY A 1 111 ? 10.158 1.460 7.469 1.00 66.25 111 GLY A C 1
ATOM 868 O O . GLY A 1 111 ? 11.370 1.436 7.273 1.00 66.25 111 GLY A O 1
ATOM 869 N N . LEU A 1 112 ? 9.632 1.039 8.628 1.00 61.25 112 LEU A N 1
ATOM 870 C CA . LEU A 1 112 ? 10.423 0.526 9.765 1.00 61.25 112 LEU A CA 1
ATOM 871 C C . LEU A 1 112 ? 11.032 -0.874 9.526 1.00 61.25 112 LEU A C 1
ATOM 873 O O . LEU A 1 112 ? 11.505 -1.520 10.457 1.00 61.25 112 LEU A O 1
ATOM 877 N N . ARG A 1 113 ? 11.094 -1.325 8.265 1.00 56.88 113 ARG A N 1
ATOM 878 C CA . ARG A 1 113 ? 11.665 -2.620 7.831 1.00 56.88 113 ARG A CA 1
ATOM 879 C C . ARG A 1 113 ? 13.114 -2.822 8.257 1.00 56.88 113 ARG A C 1
ATOM 881 O O . ARG A 1 113 ? 13.577 -3.954 8.293 1.00 56.88 113 ARG A O 1
ATOM 888 N N . ALA A 1 114 ? 13.824 -1.727 8.521 1.00 53.84 114 ALA A N 1
ATOM 889 C CA . ALA A 1 114 ? 15.217 -1.744 8.943 1.00 53.84 114 ALA A CA 1
ATOM 890 C C . ALA A 1 114 ? 15.406 -2.284 10.372 1.00 53.84 114 ALA A C 1
ATOM 892 O O . ALA A 1 114 ? 16.522 -2.650 10.730 1.00 53.84 114 ALA A O 1
ATOM 893 N N . VAL A 1 115 ? 14.341 -2.352 11.182 1.00 63.19 115 VAL A N 1
ATOM 894 C CA . VAL A 1 115 ? 14.408 -2.883 12.546 1.00 63.19 115 VAL A CA 1
ATOM 895 C C . VAL A 1 115 ? 13.982 -4.359 12.538 1.00 63.19 115 VAL A C 1
ATOM 897 O O . VAL A 1 115 ? 12.805 -4.641 12.276 1.00 63.19 115 VAL A O 1
ATOM 900 N N . PRO A 1 116 ? 14.892 -5.313 12.816 1.00 64.69 116 PRO A N 1
ATOM 901 C CA . PRO A 1 116 ? 14.532 -6.723 12.953 1.00 64.69 116 PRO A CA 1
ATOM 902 C C . PRO A 1 116 ? 13.544 -6.891 14.118 1.00 64.69 116 PRO A C 1
ATOM 904 O O . PRO A 1 116 ? 13.713 -6.265 15.162 1.00 64.69 116 PRO A O 1
ATOM 907 N N . GLY A 1 117 ? 12.495 -7.696 13.940 1.00 72.56 117 GLY A N 1
ATOM 908 C CA . GLY A 1 117 ? 11.441 -7.875 14.949 1.00 72.56 117 GLY A CA 1
ATOM 909 C C . GLY A 1 117 ? 10.249 -6.916 14.825 1.00 72.56 117 GLY A C 1
ATOM 910 O O . GLY A 1 117 ? 9.222 -7.124 15.467 1.00 72.56 117 GLY A O 1
ATOM 911 N N . SER A 1 118 ? 10.346 -5.858 14.008 1.00 78.38 118 SER A N 1
ATOM 912 C CA . SER A 1 118 ? 9.265 -4.864 13.871 1.00 78.38 118 SER A CA 1
ATOM 913 C C . SER A 1 118 ? 7.989 -5.448 13.258 1.00 78.38 118 SER A C 1
ATOM 915 O O . SER A 1 118 ? 6.886 -5.058 13.637 1.00 78.38 118 SER A O 1
ATOM 917 N N . ARG A 1 119 ? 8.119 -6.407 12.334 1.00 81.81 119 ARG A N 1
ATOM 918 C CA . ARG A 1 119 ? 6.984 -7.060 11.669 1.00 81.81 119 ARG A CA 1
ATOM 919 C C . ARG A 1 119 ? 6.240 -7.988 12.621 1.00 81.81 119 ARG A C 1
ATOM 921 O O . ARG A 1 119 ? 5.015 -7.914 12.696 1.00 81.81 119 ARG A O 1
ATOM 928 N N . GLU A 1 120 ? 6.966 -8.811 13.374 1.00 85.69 120 GLU A N 1
ATOM 929 C CA . GLU A 1 120 ? 6.380 -9.675 14.397 1.00 85.69 120 GLU A CA 1
ATOM 930 C C . GLU A 1 120 ? 5.701 -8.846 15.491 1.00 85.69 120 GLU A C 1
ATOM 932 O O . GLU A 1 120 ? 4.591 -9.178 15.904 1.00 85.69 120 GLU A O 1
ATOM 937 N N . LEU A 1 121 ? 6.317 -7.728 15.897 1.00 87.25 121 LEU A N 1
ATOM 938 C CA . LEU A 1 121 ? 5.742 -6.802 16.873 1.00 87.25 121 LEU A CA 1
ATOM 939 C C . LEU A 1 121 ? 4.409 -6.212 16.391 1.00 87.25 121 LEU A C 1
ATOM 941 O O . LEU A 1 121 ? 3.441 -6.216 17.146 1.00 87.25 121 LEU A O 1
ATOM 945 N N . ILE A 1 122 ? 4.333 -5.756 15.134 1.00 88.38 122 ILE A N 1
ATOM 946 C CA . ILE A 1 122 ? 3.096 -5.218 14.541 1.00 88.38 122 ILE A CA 1
ATOM 947 C C . ILE A 1 122 ? 1.975 -6.259 14.592 1.00 88.38 122 ILE A C 1
ATOM 949 O O . ILE A 1 122 ? 0.872 -5.956 15.048 1.00 88.38 122 ILE A O 1
ATOM 953 N N . LEU A 1 123 ? 2.247 -7.489 14.144 1.00 89.69 123 LEU A N 1
ATOM 954 C CA . LEU A 1 123 ? 1.246 -8.555 14.155 1.00 89.69 123 LEU A CA 1
ATOM 955 C C . LEU A 1 123 ? 0.834 -8.921 15.583 1.00 89.69 123 LEU A C 1
ATOM 957 O O . LEU A 1 123 ? -0.362 -9.025 15.845 1.00 89.69 123 LEU A O 1
ATOM 961 N N . SER A 1 124 ? 1.791 -9.065 16.503 1.00 90.56 124 SER A N 1
ATOM 962 C CA . SER A 1 124 ? 1.508 -9.352 17.915 1.00 90.56 124 SER A CA 1
ATOM 963 C C . SER A 1 124 ? 0.610 -8.280 18.523 1.00 90.56 124 SER A C 1
ATOM 965 O O . SER A 1 124 ? -0.439 -8.601 19.071 1.00 90.56 124 SER A O 1
ATOM 967 N N . ASN A 1 125 ? 0.953 -7.003 18.339 1.00 91.38 125 ASN A N 1
ATOM 968 C CA . ASN A 1 125 ? 0.177 -5.885 18.865 1.00 91.38 125 ASN A CA 1
ATOM 969 C C . ASN A 1 125 ? -1.245 -5.852 18.293 1.00 91.38 125 ASN A C 1
ATOM 971 O O . ASN A 1 125 ? -2.197 -5.680 19.048 1.00 91.38 125 ASN A O 1
ATOM 975 N N . ILE A 1 126 ? -1.423 -6.054 16.982 1.00 91.75 126 ILE A N 1
ATOM 976 C CA . ILE A 1 126 ? -2.763 -6.109 16.371 1.00 91.75 126 ILE A CA 1
ATOM 977 C C . ILE A 1 126 ? -3.596 -7.234 16.998 1.00 91.75 126 ILE A C 1
ATOM 979 O O . ILE A 1 126 ? -4.761 -7.024 17.341 1.00 91.75 126 ILE A O 1
ATOM 983 N N . LEU A 1 127 ? -3.013 -8.426 17.151 1.00 92.06 127 LEU A N 1
ATOM 984 C CA . LEU A 1 127 ? -3.701 -9.576 17.736 1.00 92.06 127 LEU A CA 1
ATOM 985 C C . LEU A 1 127 ? -4.042 -9.345 19.212 1.00 92.06 127 LEU A C 1
ATOM 987 O O . LEU A 1 127 ? -5.157 -9.659 19.625 1.00 92.06 127 LEU A O 1
ATOM 991 N N . ASP A 1 128 ? -3.135 -8.760 19.988 1.00 91.06 128 ASP A N 1
ATOM 992 C CA . ASP A 1 128 ? -3.341 -8.481 21.410 1.00 91.06 128 ASP A CA 1
ATOM 993 C C . ASP A 1 128 ? -4.420 -7.415 21.628 1.00 91.06 128 ASP A C 1
ATOM 995 O O . ASP A 1 128 ? -5.343 -7.617 22.417 1.00 91.06 128 ASP A O 1
ATOM 999 N N . ILE A 1 129 ? -4.375 -6.313 20.875 1.00 90.50 129 ILE A N 1
ATOM 1000 C CA . ILE 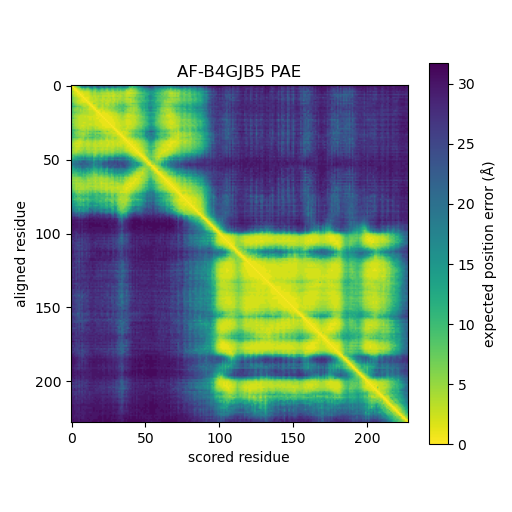A 1 129 ? -5.373 -5.237 20.947 1.00 90.50 129 ILE A CA 1
ATOM 1001 C C . ILE A 1 129 ? -6.778 -5.770 20.625 1.00 90.50 129 ILE A C 1
ATOM 1003 O O . ILE A 1 129 ? -7.744 -5.474 21.331 1.00 90.50 129 ILE A O 1
ATOM 1007 N N . LEU A 1 130 ? -6.900 -6.581 19.571 1.00 90.56 130 LEU A N 1
ATOM 1008 C CA . LEU A 1 130 ? -8.179 -7.161 19.165 1.00 90.56 130 LEU A CA 1
ATOM 1009 C C . LEU A 1 130 ? -8.652 -8.254 20.130 1.00 90.56 130 LEU A C 1
ATOM 1011 O O . LEU A 1 130 ? -9.836 -8.299 20.471 1.00 90.56 130 LEU A O 1
ATOM 1015 N N . SER A 1 131 ? -7.748 -9.105 20.615 1.00 90.12 131 SER A N 1
ATOM 1016 C CA . SER A 1 131 ? -8.095 -10.193 21.535 1.00 90.12 131 SER A CA 1
ATOM 1017 C C . SER A 1 131 ? -8.561 -9.687 22.898 1.00 90.12 131 SER A C 1
ATOM 1019 O O . SER A 1 131 ? -9.481 -10.281 23.459 1.00 90.12 131 SER A O 1
ATOM 1021 N N . ARG A 1 132 ? -8.037 -8.551 23.386 1.00 87.38 132 ARG A N 1
ATOM 1022 C CA . ARG A 1 132 ? -8.563 -7.873 24.584 1.00 87.38 132 ARG A CA 1
ATOM 1023 C C . ARG A 1 132 ? -10.044 -7.534 24.436 1.00 87.38 132 ARG A C 1
ATOM 1025 O O . ARG A 1 132 ? -10.797 -7.719 25.378 1.00 87.38 132 ARG A O 1
ATOM 1032 N N . ARG A 1 133 ? -10.502 -7.157 23.241 1.00 84.19 133 ARG A N 1
ATOM 1033 C CA . ARG A 1 133 ? -11.928 -6.913 22.925 1.00 84.19 133 ARG A CA 1
ATOM 1034 C C . ARG A 1 133 ? -12.691 -8.194 22.534 1.00 84.19 133 ARG A C 1
ATOM 1036 O O . ARG A 1 133 ? -13.805 -8.150 22.018 1.00 84.19 133 ARG A O 1
ATOM 1043 N N . GLY A 1 134 ? -12.084 -9.365 22.734 1.00 83.81 134 GLY A N 1
ATOM 1044 C CA . GLY A 1 134 ? -12.627 -10.679 22.366 1.00 83.81 134 GLY A CA 1
ATOM 1045 C C . GLY A 1 134 ? -12.676 -10.969 20.870 1.00 83.81 134 GLY A C 1
ATOM 1046 O O . GLY A 1 134 ? -13.377 -11.883 20.428 1.00 83.81 134 GLY A O 1
ATOM 1047 N N . VAL A 1 135 ? -11.934 -10.212 20.065 1.00 88.44 135 VAL A N 1
ATOM 1048 C CA . VAL A 1 135 ? -11.880 -10.387 18.617 1.00 88.44 135 VAL A CA 1
ATOM 1049 C C . VAL A 1 135 ? -10.681 -11.260 18.264 1.00 88.44 135 VAL A C 1
ATOM 1051 O O . VAL A 1 135 ? -9.538 -10.815 18.221 1.00 88.44 135 VAL A O 1
ATOM 1054 N N . LEU A 1 136 ? -10.945 -12.529 17.958 1.00 89.75 136 LEU A N 1
ATOM 1055 C CA . LEU A 1 136 ? -9.927 -13.454 17.461 1.00 89.75 136 LEU A CA 1
ATOM 1056 C C . LEU A 1 136 ? -9.798 -13.321 15.945 1.00 89.75 136 LEU A C 1
ATOM 1058 O O . LEU A 1 136 ? -10.544 -13.959 15.201 1.00 89.75 136 LEU A O 1
ATOM 1062 N N . LEU A 1 137 ? -8.832 -12.526 15.479 1.00 89.56 137 LEU A N 1
ATOM 1063 C CA . LEU A 1 137 ? -8.654 -12.236 14.051 1.00 89.56 137 LEU A CA 1
ATOM 1064 C C . LEU A 1 137 ? -8.526 -13.514 13.202 1.00 89.56 137 LEU A C 1
ATOM 1066 O O . LEU A 1 137 ? -9.183 -13.635 12.176 1.00 89.56 137 LEU A O 1
ATOM 1070 N N . ARG A 1 138 ? -7.784 -14.521 13.681 1.00 89.19 138 ARG A N 1
ATOM 1071 C CA . ARG A 1 138 ? -7.615 -15.815 12.993 1.00 89.19 138 ARG A CA 1
ATOM 1072 C C . ARG A 1 138 ? -8.924 -16.594 12.804 1.00 89.19 138 ARG A C 1
ATOM 1074 O O . ARG A 1 138 ? -9.047 -17.343 11.842 1.00 89.19 138 ARG A O 1
ATOM 1081 N N . LYS A 1 139 ? -9.881 -16.448 13.725 1.00 89.00 139 LYS A N 1
ATOM 1082 C CA . LYS A 1 139 ? -11.167 -17.162 13.691 1.00 89.00 139 LYS A CA 1
ATOM 1083 C C . LYS A 1 139 ? -12.242 -16.354 12.968 1.00 89.00 139 LYS A C 1
ATOM 1085 O O . LYS A 1 139 ? -12.998 -16.915 12.187 1.00 89.00 139 LYS A O 1
ATOM 1090 N N . HIS A 1 140 ? -12.328 -15.060 13.264 1.00 87.88 140 HIS A N 1
ATOM 1091 C CA . HIS A 1 140 ? -13.388 -14.186 12.765 1.00 87.88 140 HIS A CA 1
ATOM 1092 C C . HIS A 1 140 ? -13.069 -13.602 11.381 1.00 87.88 140 HIS A C 1
ATOM 1094 O O . HIS A 1 140 ? -13.986 -13.388 10.598 1.00 87.88 140 HIS A O 1
ATOM 1100 N N . TYR A 1 141 ? -11.788 -13.381 11.068 1.00 89.62 141 TYR A N 1
ATOM 1101 C CA . TYR A 1 141 ? -11.323 -12.744 9.830 1.00 89.62 141 TYR A CA 1
ATOM 1102 C C . TYR A 1 141 ? -10.071 -13.451 9.264 1.00 89.62 141 TYR A C 1
ATOM 1104 O O . TYR A 1 141 ? -8.999 -12.839 9.165 1.00 89.62 141 TYR A O 1
ATOM 1112 N N . PRO A 1 142 ? -10.175 -14.744 8.893 1.00 88.56 142 PRO A N 1
ATOM 1113 C CA . PRO A 1 142 ? -9.024 -15.561 8.499 1.00 88.56 142 PRO A CA 1
ATOM 1114 C C . PRO A 1 142 ? -8.259 -14.995 7.293 1.00 88.56 142 PRO A C 1
ATOM 1116 O O . PRO A 1 142 ? -7.033 -15.051 7.271 1.00 88.56 142 PRO A O 1
ATOM 1119 N N . GLU A 1 143 ? -8.953 -14.384 6.330 1.00 87.94 143 GLU A N 1
ATOM 1120 C CA . GLU A 1 143 ? -8.325 -13.772 5.150 1.00 87.94 143 GLU A CA 1
ATOM 1121 C C . GLU A 1 143 ? -7.426 -12.582 5.510 1.00 87.94 143 GLU A C 1
ATOM 1123 O O . GLU A 1 143 ? -6.361 -12.388 4.925 1.00 87.94 143 GLU A O 1
ATOM 1128 N N . ILE A 1 144 ? -7.841 -11.775 6.488 1.00 89.31 144 ILE A N 1
ATOM 1129 C CA . ILE A 1 144 ? -7.094 -10.588 6.918 1.00 89.31 144 ILE A CA 1
ATOM 1130 C C . ILE A 1 144 ? -5.903 -11.007 7.771 1.00 89.31 144 ILE A C 1
ATOM 1132 O O . ILE A 1 144 ? -4.807 -10.476 7.593 1.00 89.31 144 ILE A O 1
ATOM 1136 N N . TYR A 1 145 ? -6.094 -12.014 8.627 1.00 90.81 145 TYR A N 1
ATOM 1137 C CA . TYR A 1 145 ? -4.999 -12.659 9.342 1.00 90.81 145 TYR A CA 1
ATOM 1138 C C . TYR A 1 145 ? -3.939 -13.199 8.372 1.00 90.81 145 TYR A C 1
ATOM 1140 O O . TYR A 1 145 ? -2.759 -12.905 8.541 1.00 90.81 145 TYR A O 1
ATOM 1148 N N . GLN A 1 146 ? -4.352 -13.901 7.311 1.00 90.12 146 GLN A N 1
ATOM 1149 C CA . GLN A 1 146 ? -3.433 -14.417 6.299 1.00 90.12 146 GLN A CA 1
ATOM 1150 C C . GLN A 1 146 ? -2.686 -13.292 5.571 1.00 90.12 146 GLN A C 1
ATOM 1152 O O . GLN A 1 146 ? -1.473 -13.376 5.424 1.00 90.12 146 GLN A O 1
ATOM 1157 N N . ARG A 1 147 ? -3.363 -12.206 5.167 1.00 87.44 147 ARG A N 1
ATOM 1158 C CA . ARG A 1 147 ? -2.691 -11.055 4.530 1.00 87.44 147 ARG A CA 1
ATOM 1159 C C . ARG A 1 147 ? -1.663 -10.394 5.444 1.00 87.44 147 ARG A C 1
ATOM 1161 O O . ARG A 1 147 ? -0.586 -10.035 4.973 1.00 87.44 147 ARG A O 1
ATOM 1168 N N . LEU A 1 148 ? -1.986 -10.225 6.727 1.00 88.44 148 LEU A N 1
ATOM 1169 C CA . LEU A 1 148 ? -1.035 -9.705 7.712 1.00 88.44 148 LEU A CA 1
ATOM 1170 C C . LEU A 1 148 ? 0.154 -10.653 7.868 1.00 88.44 148 LEU A C 1
ATOM 1172 O O . LEU A 1 148 ? 1.288 -10.189 7.885 1.00 88.44 148 LEU A O 1
ATOM 1176 N N . GLN A 1 149 ? -0.094 -11.962 7.902 1.00 88.12 149 GLN A N 1
ATOM 1177 C CA . GLN A 1 149 ? 0.948 -12.975 8.005 1.00 88.12 149 GLN A CA 1
ATOM 1178 C C . GLN A 1 149 ? 1.889 -12.957 6.785 1.00 88.12 149 GLN A C 1
ATOM 1180 O O . GLN A 1 149 ? 3.099 -12.821 6.953 1.00 88.12 149 GLN A O 1
ATOM 1185 N N . THR A 1 150 ? 1.349 -12.971 5.562 1.00 87.94 150 THR A N 1
ATOM 1186 C CA . THR A 1 150 ? 2.110 -12.832 4.304 1.00 87.94 150 THR A CA 1
A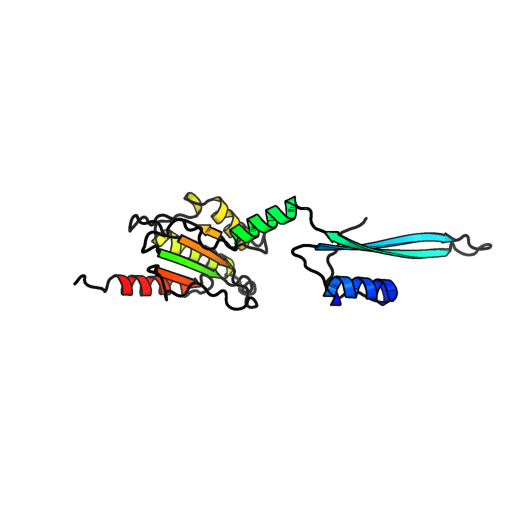TOM 1187 C C . THR A 1 150 ? 2.936 -11.539 4.279 1.00 87.94 150 THR A C 1
ATOM 1189 O O . THR A 1 150 ? 4.073 -11.528 3.802 1.00 87.94 150 THR A O 1
ATOM 1192 N N . TYR A 1 151 ? 2.395 -10.442 4.819 1.00 85.25 151 TYR A N 1
ATOM 1193 C CA . TYR A 1 151 ? 3.126 -9.183 4.968 1.00 85.25 151 TYR A CA 1
ATOM 1194 C C . TYR A 1 151 ? 4.267 -9.290 5.993 1.00 85.25 151 TYR A C 1
ATOM 1196 O O . TYR A 1 151 ? 5.384 -8.846 5.720 1.00 85.25 151 TYR A O 1
ATOM 1204 N N . THR A 1 152 ? 4.032 -9.911 7.152 1.00 83.31 152 THR A N 1
ATOM 1205 C CA . THR A 1 152 ? 5.073 -10.081 8.176 1.00 83.31 152 THR A CA 1
ATOM 1206 C C . THR A 1 152 ? 6.184 -11.041 7.765 1.00 83.31 152 THR A C 1
ATOM 1208 O O . THR A 1 1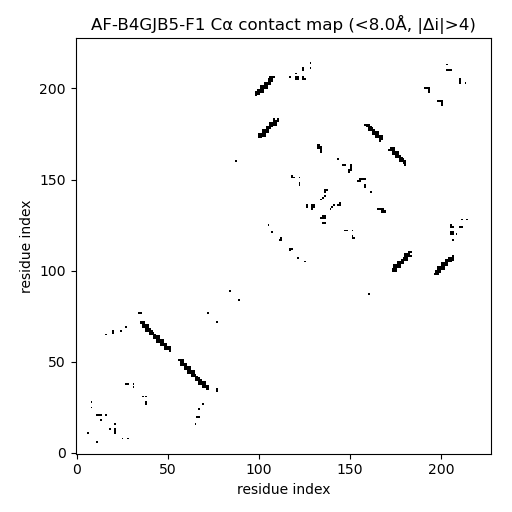52 ? 7.342 -10.792 8.084 1.00 83.31 152 THR A O 1
ATOM 1211 N N . GLU A 1 153 ? 5.854 -12.079 6.995 1.00 84.06 153 GLU A N 1
ATOM 1212 C CA . GLU A 1 153 ? 6.805 -13.050 6.439 1.00 84.06 153 GLU A CA 1
ATOM 1213 C C . GLU A 1 153 ? 7.648 -12.462 5.291 1.00 84.06 153 GLU A C 1
ATOM 1215 O O . GLU A 1 153 ? 8.569 -13.110 4.800 1.00 84.06 153 GLU A O 1
ATOM 1220 N N . GLY A 1 154 ? 7.356 -11.230 4.853 1.00 76.56 154 GLY A N 1
ATOM 1221 C CA . GLY A 1 154 ? 8.095 -10.549 3.788 1.00 76.56 154 GLY A CA 1
ATOM 1222 C C . GLY A 1 154 ? 7.778 -11.054 2.379 1.00 76.56 154 GLY A C 1
ATOM 1223 O O . GLY A 1 154 ? 8.503 -10.729 1.445 1.00 76.56 154 GLY A O 1
ATOM 1224 N N . GLN A 1 155 ? 6.698 -11.821 2.207 1.00 76.19 155 GLN A N 1
ATOM 1225 C CA . GLN A 1 155 ? 6.247 -12.310 0.899 1.00 76.19 155 GLN A CA 1
ATOM 1226 C C . GLN A 1 155 ? 5.573 -11.207 0.065 1.00 76.19 155 GLN A C 1
ATOM 1228 O O . GLN A 1 155 ? 5.542 -11.294 -1.160 1.00 76.19 155 GLN A O 1
ATOM 1233 N N . THR A 1 156 ? 5.031 -10.169 0.714 1.00 75.31 156 THR A N 1
ATOM 1234 C CA . THR A 1 156 ? 4.491 -8.972 0.052 1.00 75.31 156 THR A CA 1
ATOM 1235 C C . THR A 1 156 ? 5.034 -7.697 0.683 1.00 75.31 156 THR A C 1
ATOM 1237 O O . THR A 1 156 ? 5.026 -7.524 1.901 1.00 75.31 156 THR A O 1
ATOM 1240 N N . ASP A 1 157 ? 5.447 -6.758 -0.165 1.00 67.69 157 ASP A N 1
ATOM 1241 C CA . ASP A 1 157 ? 5.918 -5.439 0.254 1.00 67.69 157 ASP A CA 1
ATOM 1242 C C . ASP A 1 157 ? 4.795 -4.420 0.450 1.00 67.69 157 ASP A C 1
ATOM 1244 O O . ASP A 1 157 ? 5.054 -3.305 0.908 1.00 67.69 157 ASP A O 1
ATOM 1248 N N . LYS A 1 158 ? 3.554 -4.763 0.094 1.00 75.44 158 LYS A N 1
ATOM 1249 C CA . LYS A 1 158 ? 2.415 -3.845 0.165 1.00 75.44 158 LYS A CA 1
ATOM 1250 C C . LYS A 1 158 ? 1.285 -4.468 0.967 1.00 75.44 158 LYS A C 1
ATOM 1252 O O . LYS A 1 158 ? 0.767 -5.527 0.614 1.00 75.44 158 LYS A O 1
ATOM 1257 N N . PHE A 1 159 ? 0.890 -3.770 2.025 1.00 81.25 159 PHE A N 1
ATOM 1258 C CA . PHE A 1 159 ? -0.348 -4.019 2.750 1.00 81.25 159 PHE A CA 1
ATOM 1259 C C . PHE A 1 159 ? -1.318 -2.888 2.405 1.00 81.25 159 PHE A C 1
ATOM 1261 O O . PHE A 1 159 ? -0.922 -1.726 2.394 1.00 81.25 159 PHE A O 1
ATOM 1268 N N . HIS A 1 160 ? -2.563 -3.217 2.080 1.00 80.00 160 HIS A N 1
ATOM 1269 C CA . HIS A 1 160 ? -3.596 -2.213 1.819 1.00 80.00 160 HIS A CA 1
ATOM 1270 C C . HIS A 1 160 ? -4.405 -1.994 3.099 1.00 80.00 160 HIS A C 1
ATOM 1272 O O . HIS A 1 160 ? -4.593 -2.965 3.837 1.00 80.00 160 HIS A O 1
ATOM 1278 N N . PRO A 1 161 ? -4.891 -0.771 3.376 1.00 83.19 161 PRO A N 1
ATOM 1279 C CA . PRO A 1 161 ? -5.771 -0.535 4.512 1.00 83.19 161 PRO A CA 1
ATOM 1280 C C . PRO A 1 161 ? -6.966 -1.495 4.498 1.00 83.19 161 PRO A C 1
ATOM 1282 O O . PRO A 1 161 ? -7.542 -1.759 3.441 1.00 83.19 161 PRO A O 1
ATOM 1285 N N . VAL A 1 162 ? -7.338 -2.022 5.663 1.00 86.19 162 VAL A N 1
ATOM 1286 C CA . VAL A 1 162 ? -8.506 -2.900 5.817 1.00 86.19 162 VAL A CA 1
ATOM 1287 C C . VAL A 1 162 ? -9.424 -2.377 6.911 1.00 86.19 162 VAL A C 1
ATOM 1289 O O . VAL A 1 162 ? -8.957 -1.972 7.974 1.00 86.19 162 VAL A O 1
ATOM 1292 N N . THR A 1 163 ? -10.729 -2.421 6.654 1.00 86.00 163 THR A N 1
ATOM 1293 C CA . THR A 1 163 ? -11.774 -2.047 7.613 1.00 86.00 163 THR A CA 1
ATOM 1294 C C . THR A 1 163 ? -12.526 -3.294 8.053 1.00 86.00 163 THR A C 1
ATOM 1296 O O . THR A 1 163 ? -12.912 -4.134 7.243 1.00 86.00 163 THR A O 1
ATOM 1299 N N . LEU A 1 164 ? -12.715 -3.413 9.357 1.00 86.44 164 LEU A N 1
ATOM 1300 C CA . LEU A 1 164 ? -13.376 -4.504 10.049 1.00 86.44 164 LEU A CA 1
ATOM 1301 C C . LEU A 1 164 ? -14.560 -3.934 10.832 1.00 86.44 164 LEU A C 1
ATOM 1303 O O . LEU A 1 164 ? -14.475 -2.832 11.375 1.00 86.44 164 LEU A O 1
ATOM 1307 N N . HIS A 1 165 ? -15.617 -4.730 10.976 1.00 86.69 165 HIS A N 1
ATOM 1308 C CA . HIS A 1 165 ? -16.760 -4.416 11.840 1.00 86.69 165 HIS A CA 1
ATOM 1309 C C . H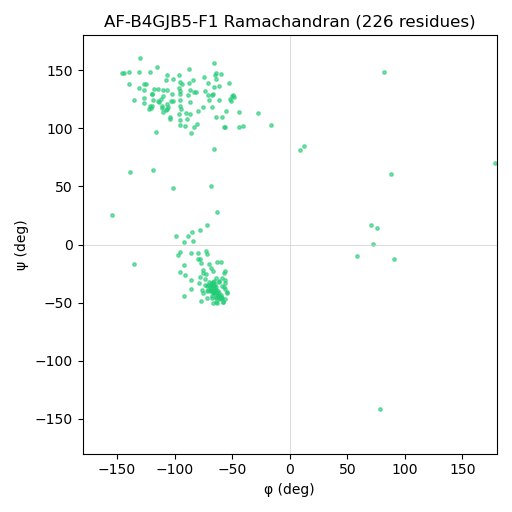IS A 1 165 ? -16.901 -5.478 12.939 1.00 86.69 165 HIS A C 1
ATOM 1311 O O . HIS A 1 165 ? -17.844 -6.272 12.931 1.00 86.69 165 HIS A O 1
ATOM 1317 N N . PRO A 1 166 ? -15.909 -5.601 13.837 1.00 85.56 166 PRO A N 1
ATOM 1318 C CA . PRO A 1 166 ? -15.976 -6.546 14.935 1.00 85.56 166 PRO A CA 1
ATOM 1319 C C . PRO A 1 166 ? -17.080 -6.208 15.9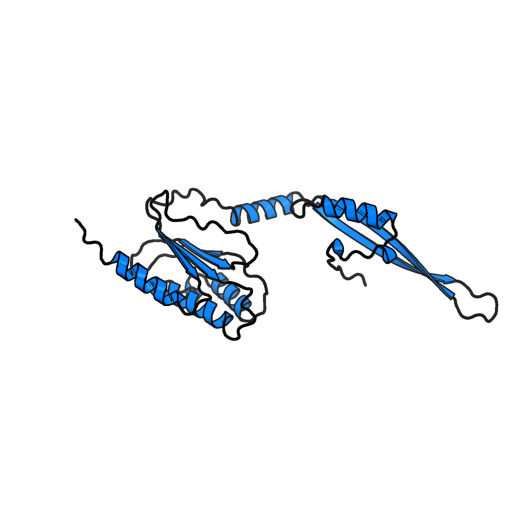37 1.00 85.56 166 PRO A C 1
ATOM 1321 O O . PRO A 1 166 ? -17.483 -5.060 16.123 1.00 85.56 166 PRO A O 1
ATOM 1324 N N . ARG A 1 167 ? -17.505 -7.249 16.648 1.00 83.75 167 ARG A N 1
ATOM 1325 C CA . ARG A 1 167 ? -18.319 -7.134 17.850 1.00 83.75 167 ARG A CA 1
ATOM 1326 C C . ARG A 1 167 ? -17.424 -7.353 19.059 1.00 83.75 167 ARG A C 1
ATOM 1328 O O . ARG A 1 167 ? -16.767 -8.390 19.143 1.00 83.75 167 ARG A O 1
ATOM 1335 N N . ASP A 1 168 ? -17.397 -6.386 19.962 1.00 83.38 168 ASP A N 1
ATOM 1336 C CA . ASP A 1 168 ? -16.708 -6.525 21.235 1.00 83.38 168 ASP A CA 1
ATOM 1337 C C . ASP A 1 168 ? -17.472 -7.523 22.110 1.00 83.38 168 ASP A C 1
ATOM 1339 O O . ASP A 1 168 ? -18.675 -7.391 22.342 1.00 83.38 168 ASP A O 1
ATOM 1343 N N . SER A 1 169 ? -16.774 -8.559 22.567 1.00 79.06 169 SER A N 1
ATOM 1344 C CA . SER A 1 169 ? -17.370 -9.592 23.415 1.00 79.06 169 SER A CA 1
ATOM 1345 C C . SER A 1 169 ? -17.658 -9.112 24.840 1.00 79.06 169 SER A C 1
ATOM 1347 O O . SER A 1 169 ? -18.542 -9.672 25.484 1.00 79.06 169 SER A O 1
ATOM 1349 N N . GLN A 1 170 ? -16.934 -8.095 25.325 1.00 78.00 170 GLN A N 1
ATOM 1350 C CA . GLN A 1 170 ? -17.087 -7.574 26.682 1.00 78.00 170 GLN A CA 1
ATOM 1351 C C . GLN A 1 170 ? -18.332 -6.693 26.793 1.00 78.00 170 GLN A C 1
ATOM 1353 O O . GLN A 1 170 ? -19.151 -6.868 27.691 1.00 78.00 170 GLN A O 1
ATOM 1358 N N . THR A 1 171 ? -18.489 -5.756 25.856 1.00 76.88 171 THR A N 1
ATOM 1359 C CA . THR A 1 171 ? -19.608 -4.801 25.839 1.00 76.88 171 THR A CA 1
ATOM 1360 C C . THR A 1 171 ? -20.803 -5.295 25.021 1.00 76.88 171 THR A C 1
ATOM 1362 O O . THR A 1 171 ? -21.912 -4.777 25.152 1.00 76.88 171 THR A O 1
ATOM 1365 N N . GLY A 1 172 ? -20.599 -6.286 24.147 1.00 76.94 172 GLY A N 1
ATOM 1366 C CA . GLY A 1 172 ? -21.602 -6.773 23.201 1.00 76.94 172 GLY A CA 1
ATOM 1367 C C . GLY A 1 172 ? -21.892 -5.809 22.045 1.00 76.94 172 GLY A C 1
ATOM 1368 O O . GLY A 1 172 ? -22.736 -6.141 21.203 1.00 76.94 172 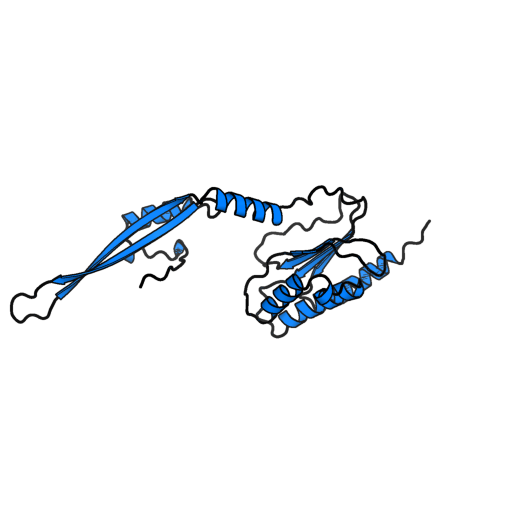GLY A O 1
ATOM 1369 N N . GLN A 1 173 ? -21.216 -4.656 21.994 1.00 77.62 173 GLN A N 1
ATOM 1370 C CA . GLN A 1 173 ? -21.399 -3.603 20.997 1.00 77.62 173 GLN A CA 1
ATOM 1371 C C . GLN A 1 173 ? -20.527 -3.841 19.763 1.00 77.62 173 GLN A C 1
ATOM 1373 O O . GLN A 1 173 ? -19.467 -4.461 19.833 1.00 77.62 173 GLN A O 1
ATOM 1378 N N . SER A 1 174 ? -20.990 -3.363 18.609 1.00 81.56 174 SER A N 1
ATOM 1379 C CA . SER A 1 174 ? -20.178 -3.385 17.388 1.00 81.56 174 SER A CA 1
ATOM 1380 C C . SER A 1 174 ? -19.323 -2.127 17.321 1.00 81.56 174 SER A C 1
ATOM 1382 O O . SER A 1 174 ? -19.805 -1.038 17.622 1.00 81.56 174 SER A O 1
ATOM 1384 N N . PHE A 1 175 ? -18.071 -2.280 16.910 1.00 84.75 175 PHE A N 1
ATOM 1385 C CA . PHE A 1 175 ? -17.148 -1.172 16.696 1.00 84.75 175 PHE A CA 1
ATOM 1386 C C . PHE A 1 175 ? -16.505 -1.298 15.318 1.00 84.75 175 PHE A C 1
ATOM 1388 O O . PHE A 1 175 ? -16.509 -2.367 14.707 1.00 84.75 175 PHE A O 1
ATOM 1395 N N . VAL A 1 176 ? -15.970 -0.198 14.803 1.00 86.44 176 VAL A N 1
ATOM 1396 C CA . VAL A 1 176 ? -15.224 -0.196 13.542 1.00 86.44 176 VAL A CA 1
ATOM 1397 C C . VAL A 1 176 ? -13.746 -0.312 13.874 1.00 86.44 176 VAL A C 1
ATOM 1399 O O . VAL A 1 176 ? -13.247 0.452 14.692 1.00 86.44 176 VAL A O 1
ATOM 1402 N N . CYS A 1 177 ? -13.028 -1.242 13.249 1.00 88.56 177 CYS A N 1
ATOM 1403 C CA . CYS A 1 177 ? -11.577 -1.332 13.368 1.00 88.56 177 CYS A CA 1
ATOM 1404 C C . CYS A 1 177 ? -10.914 -1.152 12.002 1.00 88.56 177 CYS A C 1
ATOM 1406 O O . CYS A 1 177 ? -11.229 -1.877 11.066 1.00 88.56 177 CYS A O 1
ATOM 1408 N N . ILE A 1 178 ? -9.995 -0.199 11.882 1.00 88.56 178 ILE A N 1
ATOM 1409 C CA . ILE A 1 178 ? -9.268 0.090 10.642 1.00 88.56 178 ILE A CA 1
ATOM 1410 C C . ILE A 1 178 ? -7.797 -0.242 10.866 1.00 88.56 178 ILE A C 1
ATOM 1412 O O . ILE A 1 178 ? -7.189 0.310 11.773 1.00 88.56 178 ILE A O 1
ATOM 1416 N N . ILE A 1 179 ? -7.208 -1.110 10.044 1.00 90.00 179 ILE A N 1
ATOM 1417 C CA . ILE A 1 179 ? -5.772 -1.423 10.072 1.00 90.00 179 ILE A CA 1
ATOM 1418 C C . ILE A 1 179 ? -5.128 -0.770 8.854 1.00 90.00 179 ILE A C 1
ATOM 1420 O O . ILE A 1 179 ? -5.458 -1.123 7.722 1.00 90.00 179 ILE A O 1
ATOM 1424 N N . MET A 1 180 ? -4.218 0.177 9.072 1.00 85.69 180 MET A N 1
ATOM 1425 C CA . MET A 1 180 ? -3.712 1.060 8.024 1.00 85.69 180 MET A CA 1
ATOM 1426 C C . MET A 1 180 ? -2.183 1.217 8.075 1.00 85.69 180 MET A C 1
ATOM 1428 O O . MET A 1 180 ? -1.642 1.668 9.085 1.00 85.69 180 MET A O 1
ATOM 1432 N N . PRO A 1 181 ? -1.462 0.927 6.979 1.00 84.75 181 PRO A N 1
ATOM 1433 C CA . PRO A 1 181 ? -0.067 1.318 6.859 1.00 84.75 181 PRO A CA 1
ATOM 1434 C C . PRO A 1 181 ? 0.036 2.827 6.604 1.00 84.75 181 PRO A C 1
ATOM 1436 O O . PRO A 1 181 ? -0.639 3.358 5.724 1.00 84.75 181 PRO A O 1
ATOM 1439 N N . VAL A 1 182 ? 0.899 3.514 7.350 1.00 79.44 182 VAL A N 1
ATOM 1440 C CA . VAL A 1 182 ? 1.165 4.952 7.206 1.00 79.44 182 VAL A CA 1
ATOM 1441 C C . VAL A 1 182 ? 2.564 5.169 6.636 1.00 79.44 182 VAL A C 1
ATOM 1443 O O . VAL A 1 182 ? 3.565 4.829 7.262 1.00 79.44 182 VAL A O 1
ATOM 1446 N N . HIS A 1 183 ? 2.649 5.710 5.422 1.00 67.38 183 HIS A N 1
ATOM 1447 C CA . HIS A 1 183 ? 3.921 6.069 4.798 1.00 67.38 183 HIS A CA 1
ATOM 1448 C C . HIS A 1 183 ? 4.316 7.484 5.225 1.00 67.38 183 HIS A C 1
ATOM 1450 O O . HIS A 1 183 ? 3.496 8.396 5.170 1.00 67.38 183 HIS A O 1
ATOM 1456 N N . THR A 1 184 ? 5.572 7.674 5.626 1.00 55.59 184 THR A N 1
ATOM 1457 C CA . THR A 1 184 ? 6.104 8.934 6.178 1.00 55.59 184 THR A CA 1
ATOM 1458 C C . THR A 1 184 ? 6.002 10.146 5.234 1.00 55.59 184 THR A C 1
ATOM 1460 O O . THR A 1 184 ? 6.117 11.270 5.707 1.00 55.59 184 THR A O 1
ATOM 1463 N N . ASP A 1 185 ? 5.756 9.931 3.936 1.00 46.16 185 ASP A N 1
ATOM 1464 C CA . ASP A 1 185 ? 5.594 10.976 2.907 1.00 46.16 185 ASP A CA 1
ATOM 1465 C C . ASP A 1 185 ? 4.132 11.339 2.600 1.00 46.16 185 ASP A C 1
ATOM 1467 O O . ASP A 1 185 ? 3.863 12.288 1.867 1.00 46.16 185 ASP A O 1
ATOM 1471 N N . SER A 1 186 ? 3.158 10.591 3.121 1.00 43.12 186 SER A N 1
ATOM 1472 C CA . SER A 1 186 ? 1.754 10.921 2.893 1.00 43.12 186 SER A CA 1
ATOM 1473 C C . SER A 1 186 ? 1.327 11.988 3.890 1.00 43.12 186 SER A C 1
ATOM 1475 O O . SER A 1 186 ? 1.086 11.693 5.061 1.00 43.12 186 SER A O 1
ATOM 1477 N N . GLU A 1 187 ? 1.271 13.230 3.398 1.00 38.59 187 GLU A N 1
ATOM 1478 C CA . GLU A 1 187 ? 0.590 14.372 4.006 1.00 38.59 187 GLU A CA 1
ATOM 1479 C C . GLU A 1 187 ? -0.583 13.900 4.861 1.00 38.59 187 GLU A C 1
ATOM 1481 O O . GLU A 1 187 ? -1.535 13.327 4.335 1.00 38.59 187 GLU A O 1
ATOM 1486 N N . PHE A 1 188 ? -0.450 14.101 6.177 1.00 40.72 188 PHE A N 1
ATOM 1487 C CA . PHE A 1 188 ? -1.499 14.049 7.189 1.00 40.72 188 PHE A CA 1
ATOM 1488 C C . PHE A 1 188 ? -2.808 13.445 6.677 1.00 40.72 188 PHE A C 1
ATOM 1490 O O . PHE A 1 188 ? -3.731 14.177 6.305 1.00 40.72 188 PHE A O 1
ATOM 1497 N N . ILE A 1 189 ? -2.916 12.110 6.701 1.00 44.62 189 ILE A N 1
ATOM 1498 C CA . ILE A 1 189 ? -4.234 11.481 6.736 1.00 44.62 189 ILE A CA 1
ATOM 1499 C C . ILE A 1 189 ? -4.881 12.079 7.979 1.00 44.62 189 ILE A C 1
ATOM 1501 O O . ILE A 1 189 ? -4.516 11.734 9.105 1.00 44.62 189 ILE A O 1
ATOM 1505 N N . LYS A 1 190 ? -5.763 13.064 7.772 1.00 44.44 190 LYS A N 1
ATOM 1506 C CA . LYS A 1 190 ? -6.602 13.644 8.811 1.00 44.44 190 LYS A CA 1
ATOM 1507 C C . LYS A 1 190 ? -7.531 12.526 9.248 1.00 44.44 190 LYS A C 1
ATOM 1509 O O . LYS A 1 190 ? -8.646 12.396 8.754 1.00 44.44 190 LYS A O 1
ATOM 1514 N N . LEU A 1 191 ? -7.018 11.678 10.134 1.00 49.47 191 LEU A N 1
ATOM 1515 C CA . LEU A 1 191 ? -7.813 10.774 10.938 1.00 49.47 191 LEU A CA 1
ATOM 1516 C C . LEU A 1 191 ? -8.917 11.647 11.536 1.00 49.47 191 LEU A C 1
ATOM 1518 O O . LEU A 1 191 ? -8.586 12.732 12.029 1.00 49.47 191 LEU A O 1
ATOM 1522 N N . PRO A 1 192 ? -10.196 11.262 11.414 1.00 48.59 192 PRO A N 1
ATOM 1523 C CA . PRO A 1 192 ? -11.289 12.063 11.936 1.00 48.59 192 PRO A CA 1
ATOM 1524 C C . PRO A 1 192 ? -11.034 12.291 13.426 1.00 48.59 192 PRO A C 1
ATOM 1526 O O . PRO A 1 192 ? -11.194 11.395 14.250 1.00 48.59 192 PRO A O 1
ATOM 1529 N N . SER A 1 193 ? -10.539 13.486 13.749 1.00 44.38 193 SER A N 1
ATOM 1530 C CA . SER A 1 193 ? -10.378 13.936 15.121 1.00 44.38 193 SER A CA 1
ATOM 1531 C C . SER A 1 193 ? -11.779 14.025 15.708 1.00 44.38 193 SER A C 1
ATOM 1533 O O . SER A 1 193 ? -12.712 14.391 14.991 1.00 44.38 193 SER A O 1
ATOM 1535 N N . ALA A 1 194 ? -11.924 13.662 16.980 1.00 52.12 194 ALA A N 1
ATOM 1536 C CA . ALA A 1 194 ? -13.179 13.470 17.712 1.00 52.12 194 ALA A CA 1
ATOM 1537 C C . ALA A 1 194 ? -14.053 14.740 17.877 1.00 52.12 194 ALA A C 1
ATOM 1539 O O . ALA A 1 194 ? -14.778 14.880 18.856 1.00 52.12 194 ALA A O 1
ATOM 1540 N N . ALA A 1 195 ? -13.968 15.697 16.957 1.00 43.56 195 ALA A N 1
ATOM 1541 C CA . ALA A 1 195 ? -14.370 17.070 17.174 1.00 43.56 195 ALA A CA 1
ATOM 1542 C C . ALA A 1 195 ? -15.790 17.426 16.715 1.00 43.56 195 ALA A C 1
ATOM 1544 O O . ALA A 1 195 ? -16.185 18.545 17.011 1.00 43.56 195 ALA A O 1
ATOM 1545 N N . ASP A 1 196 ? -16.567 16.564 16.038 1.00 47.25 196 ASP A N 1
ATOM 1546 C CA . ASP A 1 196 ? -17.862 17.060 15.522 1.00 47.25 196 ASP A CA 1
ATOM 1547 C C . ASP A 1 196 ? -19.002 16.049 15.303 1.00 47.25 196 ASP A C 1
ATOM 1549 O O . ASP A 1 196 ? -19.903 16.282 14.502 1.00 47.25 196 ASP A O 1
ATOM 1553 N N . GLY A 1 197 ? -19.027 14.911 16.007 1.00 51.22 197 GLY A N 1
ATOM 1554 C CA . GLY A 1 197 ? -20.182 14.018 15.852 1.00 51.22 197 GLY A CA 1
ATOM 1555 C C . GLY A 1 197 ? -20.144 12.724 16.641 1.00 51.22 197 GLY A C 1
ATOM 1556 O O . GLY A 1 197 ? -19.991 11.673 16.035 1.00 51.22 197 GLY A O 1
ATOM 1557 N N . GLY A 1 198 ? -20.272 12.788 17.972 1.00 57.03 198 GLY A N 1
ATOM 1558 C CA . GLY A 1 198 ? -20.691 11.681 18.860 1.00 57.03 198 GLY A CA 1
ATOM 1559 C C . GLY A 1 198 ? -19.879 10.370 18.876 1.00 57.03 198 GLY A C 1
ATOM 1560 O O . GLY A 1 198 ? -20.113 9.533 19.746 1.00 57.03 198 GLY A O 1
ATOM 1561 N N . ASN A 1 199 ? -18.937 10.175 17.958 1.00 64.88 199 ASN A N 1
ATOM 1562 C CA . ASN A 1 199 ? -18.171 8.953 17.755 1.00 64.88 199 ASN A CA 1
ATOM 1563 C C . ASN A 1 199 ? -16.832 9.044 18.488 1.00 64.88 199 ASN A C 1
ATOM 1565 O O . ASN A 1 199 ? -16.133 10.056 18.411 1.00 64.88 199 ASN A O 1
ATOM 1569 N N . ARG A 1 200 ? -16.469 7.971 19.194 1.00 73.31 200 ARG A N 1
ATOM 1570 C CA . ARG A 1 200 ? -15.191 7.866 19.908 1.00 73.31 200 ARG A CA 1
ATOM 1571 C C . ARG A 1 200 ? -14.160 7.256 18.970 1.00 73.31 200 ARG A C 1
ATOM 1573 O O . ARG A 1 200 ? -14.311 6.100 18.586 1.00 73.31 200 ARG A O 1
ATOM 1580 N N . VAL A 1 201 ? -13.154 8.036 18.580 1.00 79.88 201 VAL A N 1
ATOM 1581 C CA . VAL A 1 201 ? -12.086 7.590 17.674 1.00 79.88 201 VAL A CA 1
ATOM 1582 C C . VAL A 1 201 ? -10.793 7.407 18.463 1.00 79.88 201 VAL A C 1
ATOM 1584 O O . VAL A 1 201 ? -10.225 8.381 18.950 1.00 79.88 201 VAL A O 1
ATOM 1587 N N . THR A 1 202 ? -10.301 6.174 18.540 1.00 82.75 202 THR A N 1
ATOM 1588 C CA . THR A 1 202 ? -9.046 5.814 19.211 1.00 82.75 202 THR A CA 1
ATOM 1589 C C . THR A 1 202 ? -8.031 5.402 18.154 1.00 82.75 202 THR A C 1
ATOM 1591 O O . THR A 1 202 ? -8.262 4.450 17.414 1.00 82.75 202 THR A O 1
ATOM 1594 N N . THR A 1 203 ? -6.899 6.104 18.057 1.00 84.69 203 THR A N 1
ATOM 1595 C CA . THR A 1 203 ? -5.822 5.762 17.108 1.00 84.69 203 THR A CA 1
ATOM 1596 C C . THR A 1 203 ? -4.596 5.240 17.849 1.00 84.69 203 THR A C 1
ATOM 1598 O O . THR A 1 203 ? -4.088 5.895 18.760 1.00 84.69 203 THR A O 1
ATOM 1601 N N . ILE A 1 204 ? -4.095 4.076 17.441 1.00 84.94 204 ILE A N 1
ATOM 1602 C CA . ILE A 1 204 ? -2.975 3.378 18.070 1.00 84.94 204 ILE A CA 1
ATOM 1603 C C . ILE A 1 204 ? -1.921 3.057 17.019 1.00 84.94 204 ILE A C 1
ATOM 1605 O O . ILE A 1 204 ? -2.196 2.395 16.020 1.00 84.94 204 ILE A O 1
ATOM 1609 N N . ASP A 1 205 ? -0.691 3.487 17.285 1.00 86.69 205 ASP A N 1
ATOM 1610 C CA . ASP A 1 205 ? 0.473 3.059 16.519 1.00 86.69 205 ASP A CA 1
ATOM 1611 C C . ASP A 1 205 ? 0.931 1.681 17.004 1.00 86.69 205 ASP A C 1
ATOM 1613 O O . ASP A 1 205 ? 1.549 1.565 18.063 1.00 86.69 205 ASP A O 1
ATOM 1617 N N . VAL A 1 206 ? 0.621 0.643 16.229 1.00 87.50 206 VAL A N 1
ATOM 1618 C CA . VAL A 1 206 ? 0.965 -0.752 16.541 1.00 87.50 206 VAL A CA 1
ATOM 1619 C C . VAL A 1 206 ? 2.418 -1.093 16.210 1.00 87.50 206 VAL A C 1
ATOM 1621 O O . VAL A 1 206 ? 2.883 -2.170 16.573 1.00 87.50 206 VAL A O 1
ATOM 1624 N N . GLY A 1 207 ? 3.154 -0.186 15.556 1.00 83.31 207 GLY A N 1
ATOM 1625 C CA . GLY A 1 207 ? 4.604 -0.296 15.387 1.00 83.31 207 GLY A CA 1
ATOM 1626 C C . GLY A 1 207 ? 5.391 0.094 16.642 1.00 83.31 207 GLY A C 1
ATOM 1627 O O . GLY A 1 207 ? 6.585 -0.189 16.727 1.00 83.31 207 GLY A O 1
ATOM 1628 N N . SER A 1 208 ? 4.738 0.722 17.624 1.00 81.50 208 SER A N 1
ATOM 1629 C CA . SER A 1 208 ? 5.359 1.142 18.876 1.00 81.50 208 SER A CA 1
ATOM 1630 C C . SER A 1 208 ? 5.194 0.083 19.976 1.00 81.50 208 SER A C 1
ATOM 1632 O O . SER A 1 208 ? 4.091 -0.428 20.170 1.00 81.50 208 SER A O 1
ATOM 1634 N N . PRO A 1 209 ? 6.228 -0.204 20.789 1.00 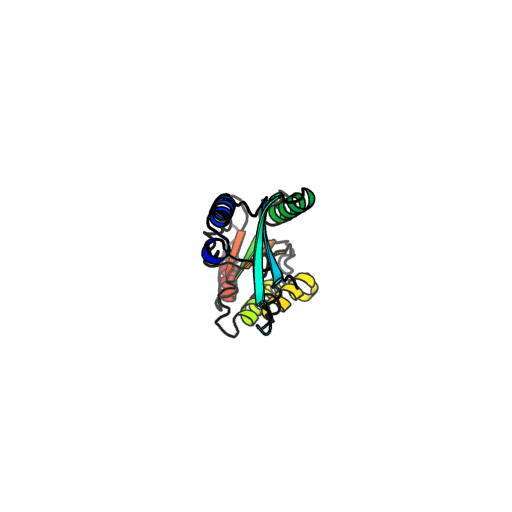72.75 209 PRO A N 1
ATOM 1635 C CA . PRO A 1 209 ? 6.080 -1.047 21.979 1.00 72.75 209 PRO A CA 1
ATOM 1636 C C . PRO A 1 209 ? 5.135 -0.438 23.036 1.00 72.75 209 PRO A C 1
ATOM 1638 O O . PRO A 1 209 ? 4.657 -1.150 23.912 1.00 72.75 209 PRO A O 1
ATOM 1641 N N . ALA A 1 210 ? 4.813 0.858 22.940 1.00 74.69 210 ALA A N 1
ATOM 1642 C CA . ALA A 1 210 ? 3.830 1.524 23.797 1.00 74.69 210 ALA A CA 1
ATOM 1643 C C . ALA A 1 210 ? 2.371 1.362 23.314 1.00 74.69 210 ALA A C 1
ATOM 1645 O O . ALA A 1 210 ? 1.466 1.937 23.919 1.00 74.69 210 ALA A O 1
ATOM 1646 N N . ALA A 1 211 ? 2.123 0.603 22.237 1.00 75.94 211 ALA A N 1
ATOM 1647 C CA . ALA A 1 211 ? 0.790 0.412 21.659 1.00 75.94 211 ALA A CA 1
ATOM 1648 C C . ALA A 1 211 ? -0.241 -0.089 22.683 1.00 75.94 211 ALA A C 1
ATOM 1650 O O . ALA A 1 211 ? -1.372 0.392 22.709 1.00 75.94 211 ALA A O 1
ATOM 1651 N N . LEU A 1 212 ? 0.168 -1.020 23.549 1.00 71.25 212 LEU A N 1
ATOM 1652 C CA . LEU A 1 212 ? -0.699 -1.616 24.566 1.00 71.25 212 LEU A CA 1
ATOM 1653 C C . LEU A 1 212 ? -0.987 -0.657 25.729 1.00 71.25 212 LEU A C 1
ATOM 1655 O O . LEU A 1 212 ? -2.111 -0.623 26.212 1.00 71.25 212 LEU A O 1
ATOM 1659 N N . ALA A 1 213 ? -0.023 0.182 26.122 1.00 66.75 213 ALA A N 1
ATOM 1660 C CA . ALA A 1 213 ? -0.197 1.134 27.223 1.00 66.75 213 ALA A CA 1
ATOM 1661 C C . ALA A 1 213 ? -1.243 2.219 26.909 1.00 66.75 213 ALA A C 1
ATOM 1663 O O . ALA A 1 213 ? -1.957 2.670 27.799 1.00 66.75 213 ALA A O 1
ATOM 1664 N N . LYS A 1 214 ? -1.383 2.604 25.632 1.00 59.81 214 LYS A N 1
ATOM 1665 C CA . LYS A 1 214 ? -2.406 3.567 25.191 1.00 59.81 214 LYS A CA 1
ATOM 1666 C C . LYS A 1 214 ? -3.840 3.041 25.319 1.00 59.81 214 LYS A C 1
ATOM 1668 O O . LYS A 1 214 ? -4.757 3.850 25.387 1.00 59.81 214 LYS A O 1
ATOM 1673 N N . LEU A 1 215 ? -4.038 1.720 25.339 1.00 61.91 215 LEU A N 1
ATOM 1674 C CA . LEU A 1 215 ? -5.352 1.133 25.617 1.00 61.91 215 LEU A CA 1
ATOM 1675 C C . LEU A 1 215 ? -5.705 1.213 27.100 1.00 61.91 215 LEU A C 1
ATOM 1677 O O . LEU A 1 215 ? -6.848 1.509 27.425 1.00 61.91 215 LEU A O 1
ATOM 1681 N N . ASP A 1 216 ? -4.737 0.944 27.979 1.00 59.12 216 ASP A N 1
ATOM 1682 C CA . ASP A 1 216 ? -4.965 0.936 29.425 1.00 59.12 216 ASP A CA 1
ATOM 1683 C C . ASP A 1 216 ? -5.292 2.350 29.953 1.00 59.12 216 ASP A C 1
ATOM 1685 O O . ASP A 1 216 ? -6.147 2.486 30.824 1.00 59.12 216 ASP A O 1
ATOM 1689 N N . ASP A 1 217 ? -4.696 3.407 29.384 1.00 56.91 217 ASP A N 1
ATOM 1690 C CA . ASP A 1 217 ? -5.004 4.808 29.732 1.00 56.91 217 ASP A CA 1
ATOM 1691 C C . ASP A 1 217 ? -6.440 5.215 29.323 1.00 56.91 217 ASP A C 1
ATOM 1693 O O . ASP A 1 217 ? -7.170 5.825 30.107 1.00 56.91 217 ASP A O 1
ATOM 1697 N N . ASP A 1 218 ? -6.893 4.808 28.128 1.00 53.34 218 ASP A N 1
ATOM 1698 C CA . ASP A 1 218 ? -8.254 5.075 27.624 1.00 53.34 218 ASP A CA 1
ATOM 1699 C C . ASP A 1 218 ? -9.321 4.246 28.381 1.00 53.34 218 ASP A C 1
ATOM 1701 O O . ASP A 1 218 ? -10.412 4.740 28.693 1.00 53.34 218 ASP A O 1
ATOM 1705 N N . GLU A 1 219 ? -8.996 3.008 28.785 1.00 52.47 219 GLU A N 1
ATOM 1706 C CA . GLU A 1 219 ? -9.866 2.194 29.650 1.00 52.47 219 GLU A CA 1
ATOM 1707 C C . GLU A 1 219 ? -9.973 2.780 31.076 1.00 52.47 219 GLU A C 1
ATOM 1709 O O . GLU A 1 219 ? -11.048 2.772 31.684 1.00 52.47 219 GLU A O 1
ATOM 1714 N N . LEU A 1 220 ? -8.891 3.360 31.614 1.00 42.41 220 LEU A N 1
ATOM 1715 C CA . LEU A 1 220 ? -8.908 4.034 32.921 1.00 42.41 220 LEU A CA 1
ATOM 1716 C C . LEU A 1 220 ? -9.752 5.320 32.900 1.00 42.41 220 LEU A C 1
ATOM 1718 O O . LEU A 1 220 ? -10.504 5.599 33.841 1.00 42.41 220 LEU A O 1
ATOM 1722 N N . LEU A 1 221 ? -9.656 6.096 31.819 1.00 47.53 221 LEU A N 1
ATOM 1723 C CA . LEU A 1 221 ? -10.431 7.323 31.613 1.00 47.53 221 LEU A CA 1
ATOM 1724 C C . LEU A 1 221 ? -11.931 7.038 31.436 1.00 47.53 221 LEU A C 1
ATOM 1726 O O . LEU A 1 221 ? -12.772 7.812 31.891 1.00 47.53 221 LEU A O 1
ATOM 1730 N N . THR A 1 222 ? -12.296 5.906 30.831 1.00 49.25 222 THR A N 1
ATOM 1731 C CA . THR A 1 222 ? -13.708 5.530 30.642 1.00 49.25 222 THR A CA 1
ATOM 1732 C C . THR A 1 222 ? -14.370 4.974 31.905 1.00 49.25 222 THR A C 1
ATOM 1734 O O . THR A 1 222 ? -15.569 5.186 32.093 1.00 49.25 222 THR A O 1
ATOM 1737 N N . ARG A 1 223 ? -13.615 4.350 32.820 1.00 44.84 223 ARG A N 1
ATOM 1738 C CA . ARG A 1 223 ? -14.136 3.852 34.111 1.00 44.84 223 ARG A CA 1
ATOM 1739 C C . ARG A 1 223 ? -14.366 4.933 35.172 1.00 44.84 223 ARG A C 1
ATOM 1741 O O . ARG A 1 223 ? -15.051 4.670 36.157 1.00 44.84 223 ARG A O 1
ATOM 1748 N N . THR A 1 224 ? -13.809 6.133 35.006 1.00 36.94 224 THR A N 1
ATOM 1749 C CA . THR A 1 224 ? -13.802 7.186 36.043 1.00 36.94 224 THR A CA 1
ATOM 1750 C C . THR A 1 224 ? -14.884 8.255 35.884 1.00 36.94 224 THR A C 1
ATOM 1752 O O . THR A 1 224 ? -14.905 9.208 36.658 1.00 36.94 224 THR A O 1
ATOM 1755 N N . THR A 1 225 ? -15.830 8.096 34.953 1.00 36.41 225 THR A N 1
ATOM 1756 C CA . THR A 1 225 ? -17.015 8.972 34.887 1.00 36.41 225 THR A CA 1
ATOM 1757 C C . THR A 1 225 ? -18.163 8.383 35.719 1.00 36.41 225 THR A C 1
ATOM 1759 O O . THR A 1 225 ? -18.812 7.437 35.272 1.00 36.41 225 THR A O 1
ATOM 1762 N N . PRO A 1 226 ? -18.436 8.882 36.944 1.00 34.19 226 PRO A N 1
ATOM 1763 C CA . PRO A 1 226 ? -19.634 8.488 37.668 1.00 34.19 226 PRO A CA 1
ATOM 1764 C C . PRO A 1 226 ? -20.855 9.034 36.927 1.00 34.19 226 PRO A C 1
ATOM 1766 O O . PRO A 1 226 ? -20.918 10.222 36.603 1.00 34.19 226 PRO A O 1
ATOM 1769 N N . ALA A 1 227 ? -21.822 8.158 36.660 1.00 37.00 227 ALA A N 1
ATOM 1770 C CA . ALA A 1 227 ? -23.151 8.565 36.230 1.00 37.00 227 ALA A CA 1
ATOM 1771 C C . ALA A 1 227 ? -23.716 9.541 37.278 1.00 37.00 227 ALA A C 1
ATOM 1773 O O . ALA A 1 227 ? -23.879 9.165 38.439 1.00 37.00 227 ALA A O 1
ATOM 1774 N N . SER A 1 228 ? -23.922 10.796 36.874 1.00 34.59 228 SER A N 1
ATOM 1775 C CA . SER A 1 228 ? -24.708 11.781 37.629 1.00 34.59 228 SER A CA 1
ATOM 1776 C C . SER A 1 228 ? -26.170 11.693 37.226 1.00 34.59 228 SER A C 1
ATOM 1778 O O . SER A 1 228 ? -26.420 11.449 36.023 1.00 34.59 228 SER A O 1
#

Nearest PDB structures (foldseek):
  4r25-assembly1_A  TM=3.742E-01  e=2.167E-01  Bacillus subtilis subsp. subtilis str. 168
  4tw1-assembly1_G  TM=3.160E-01  e=2.753E+00  Staphylococcus aureus subsp. aureus USA300_TCH1516
  8ekm-assembly1_E  TM=3.503E-01  e=4.296E+00  Clostridioides difficile R20291
  8rj8-assembly1_F  TM=3.465E-01  e=9.814E+00  Bacillus cereus

Mean predicted aligned error: 17.91 Å

Organism: Drosophila persimilis (NCBI:txid7234)

Sequence (228 aa):
MGEASYVRWPDLMPAEMGLELYSELLKLSTEYKPESKMLIYVAICVVSEAPGMGQAPVRWERQLVSRCAKLKLCKSVLAELEIQQQAMQQPLAVVAVPERTEILILTFNPGLRAVPGSRELILSNILDILSRRGVLLRKHYPEIYQRLQTYTEGQTDKFHPVTLHPRDSQTGQSFVCIIMPVHTDSEFIKLPSAADGGNRVTTIDVGSPAALAKLDDDELLTRTTPAS

Solvent-accessible surface area (backbone atoms only — not comparable to full-atom values): 13808 Å² total; per-residue (Å²): 130,91,76,91,79,88,76,58,79,89,74,61,56,50,90,82,58,38,69,68,56,38,53,52,50,50,54,51,56,75,71,55,47,79,90,53,38,46,79,46,78,50,74,45,78,46,74,44,84,43,84,40,80,77,94,47,72,79,42,75,46,77,46,79,50,72,52,74,48,82,42,70,60,52,71,67,58,47,51,49,50,47,50,51,43,43,66,72,54,47,66,76,66,80,64,73,67,57,91,58,40,43,34,39,37,39,32,32,53,74,79,52,72,85,44,87,64,45,47,61,43,29,54,49,41,51,50,51,61,35,40,76,37,58,37,50,49,69,79,79,37,46,70,58,40,48,54,52,48,40,41,52,74,64,79,39,96,72,77,75,68,45,79,43,77,51,54,28,62,84,80,69,45,66,31,40,36,35,44,34,66,47,59,96,82,59,75,76,78,76,65,76,66,75,78,83,70,74,36,51,61,48,77,36,50,30,62,43,92,60,36,65,58,61,50,55,55,54,55,54,62,64,72,67,66,75,89,127

Secondary structure (DSSP, 8-state):
--------GGG--HHHH-HHHHHHHHHHHHT--TTTEEEEEEEEEEEEEEPPSTTPPPEEEEEEEEEEEEEEPPHHHHHHHHHHHHHHS-----S---SS-EEEEEEE-TTGGGSTTHHHHHHHHHHHHHHHTT--HHHH-HHHHHHHHHHHTTS-S----EEE-PBPTTT--B-EEEEEE--TTS-------SSSSS-EEEEEETTSTTTTHHHHHHHHHHHT----

Radius of gyration: 26.91 Å; Cα contacts (8 Å, |Δi|>4): 256; chains: 1; bounding box: 64×34×88 Å